Protein AF-A0A183F7K7-F1 (afdb_monomer_lite)

Structure (mmCIF, N/CA/C/O backbone):
data_AF-A0A183F7K7-F1
#
_entry.id   AF-A0A183F7K7-F1
#
loop_
_atom_site.group_PDB
_atom_site.id
_atom_site.type_symbol
_atom_site.label_atom_id
_atom_site.label_alt_id
_atom_site.label_comp_id
_atom_site.label_asym_id
_atom_site.label_entity_id
_atom_site.label_seq_id
_atom_site.pdbx_PDB_ins_code
_atom_site.Cartn_x
_atom_site.Cartn_y
_atom_site.Cartn_z
_atom_site.occupancy
_atom_site.B_iso_or_equiv
_atom_site.auth_seq_id
_atom_site.auth_comp_id
_atom_site.auth_asym_id
_atom_site.auth_atom_id
_atom_site.pdbx_PDB_model_num
ATOM 1 N N . MET A 1 1 ? 11.198 -1.917 -62.330 1.00 37.25 1 MET A N 1
ATOM 2 C CA . MET A 1 1 ? 11.977 -0.977 -61.496 1.00 37.25 1 MET A CA 1
ATOM 3 C C . MET A 1 1 ? 11.367 -0.990 -60.110 1.00 37.25 1 MET A C 1
ATOM 5 O O . MET A 1 1 ? 10.153 -0.909 -60.000 1.00 37.25 1 MET A O 1
ATOM 9 N N . SER A 1 2 ? 12.218 -1.260 -59.125 1.00 36.31 2 SER A N 1
ATOM 10 C CA . SER A 1 2 ? 11.909 -1.746 -57.778 1.00 36.31 2 SER A CA 1
ATOM 11 C C . SER A 1 2 ? 11.057 -0.781 -56.958 1.00 36.31 2 SER A C 1
ATOM 13 O O . SER A 1 2 ? 11.369 0.406 -56.891 1.00 36.31 2 SER A O 1
ATOM 15 N N . ALA A 1 3 ? 10.030 -1.316 -56.293 1.00 37.38 3 ALA A N 1
ATOM 16 C CA . ALA A 1 3 ? 9.443 -0.683 -55.122 1.00 37.38 3 ALA A CA 1
ATOM 17 C C . ALA A 1 3 ? 10.538 -0.588 -54.048 1.00 37.38 3 ALA A C 1
ATOM 19 O O . ALA A 1 3 ? 11.283 -1.545 -53.831 1.00 37.38 3 ALA A O 1
ATOM 20 N N . TYR A 1 4 ? 10.688 0.586 -53.447 1.00 35.38 4 TYR A N 1
ATOM 21 C CA . TYR A 1 4 ? 11.585 0.784 -52.319 1.00 35.38 4 TYR A CA 1
ATOM 22 C C . TYR A 1 4 ? 10.983 0.067 -51.105 1.00 35.38 4 TYR A C 1
ATOM 24 O O . TYR A 1 4 ? 9.990 0.531 -50.548 1.00 35.38 4 TYR A O 1
ATOM 32 N N . GLU A 1 5 ? 11.572 -1.059 -50.699 1.00 38.25 5 GLU A N 1
ATOM 33 C CA . GLU A 1 5 ? 11.405 -1.586 -49.344 1.00 38.25 5 GLU A CA 1
ATOM 34 C C . GLU A 1 5 ? 12.068 -0.599 -48.383 1.00 38.25 5 GLU A C 1
ATOM 36 O O . GLU A 1 5 ? 13.289 -0.558 -48.226 1.00 38.25 5 GLU A O 1
ATOM 41 N N . VAL A 1 6 ? 11.257 0.252 -47.760 1.00 40.00 6 VAL A N 1
ATOM 42 C CA . VAL A 1 6 ? 11.702 1.030 -46.607 1.00 40.00 6 VAL A CA 1
ATOM 43 C C . VAL A 1 6 ? 11.671 0.085 -45.410 1.00 40.00 6 VAL A C 1
ATOM 45 O O . VAL A 1 6 ? 10.679 0.013 -44.691 1.00 40.00 6 VAL A O 1
ATOM 48 N N . SER A 1 7 ? 12.756 -0.664 -45.208 1.00 40.72 7 SER A N 1
ATOM 49 C CA . SER A 1 7 ? 13.021 -1.294 -43.915 1.00 40.72 7 SER A CA 1
ATOM 50 C C . SER A 1 7 ? 13.345 -0.181 -42.919 1.00 40.72 7 SER A C 1
ATOM 52 O O . SER A 1 7 ? 14.454 0.357 -42.878 1.00 40.72 7 SER A O 1
ATOM 54 N N . SER A 1 8 ? 12.337 0.257 -42.166 1.00 50.28 8 SER A N 1
ATOM 55 C CA . SER A 1 8 ? 12.528 1.158 -41.033 1.00 50.28 8 SER A CA 1
ATOM 56 C C . SER A 1 8 ? 13.012 0.340 -39.839 1.00 50.28 8 SER A C 1
ATOM 58 O O . SER A 1 8 ? 12.224 -0.117 -39.014 1.00 50.28 8 SER A O 1
ATOM 60 N N . ASP A 1 9 ? 14.320 0.132 -39.787 1.00 46.88 9 ASP A N 1
ATOM 61 C CA . ASP A 1 9 ? 15.002 -0.636 -38.752 1.00 46.88 9 ASP A CA 1
ATOM 62 C C . ASP A 1 9 ? 15.164 0.218 -37.475 1.00 46.88 9 ASP A C 1
ATOM 64 O O . ASP A 1 9 ? 15.963 1.159 -37.432 1.00 46.88 9 ASP A O 1
ATOM 68 N N . VAL A 1 10 ? 14.393 -0.069 -36.417 1.00 53.16 10 VAL A N 1
ATOM 69 C CA . VAL A 1 10 ? 14.537 0.608 -35.112 1.00 53.16 10 VAL A CA 1
ATOM 70 C C . VAL A 1 10 ? 15.566 -0.146 -34.274 1.00 53.16 10 VAL A C 1
ATOM 72 O O . VAL A 1 10 ? 15.237 -1.024 -33.479 1.00 53.16 10 VAL A O 1
ATOM 75 N N . ARG A 1 11 ? 16.841 0.203 -34.451 1.00 47.59 11 ARG A N 1
ATOM 76 C CA . ARG A 1 11 ? 17.969 -0.406 -33.726 1.00 47.59 11 ARG A CA 1
ATOM 77 C C . ARG A 1 11 ? 18.440 0.482 -32.567 1.00 47.59 11 ARG A C 1
ATOM 79 O O . ARG A 1 11 ? 18.234 1.693 -32.580 1.00 47.59 11 ARG A O 1
ATOM 86 N N . ASN A 1 12 ? 19.111 -0.112 -31.575 1.00 48.03 12 ASN A N 1
ATOM 87 C CA . ASN A 1 12 ? 19.765 0.598 -30.460 1.00 48.03 12 ASN A CA 1
ATOM 88 C C . ASN A 1 12 ? 18.836 1.404 -29.527 1.00 48.03 12 ASN A C 1
ATOM 90 O O . ASN A 1 12 ? 19.231 2.424 -28.962 1.00 48.03 12 ASN A O 1
ATOM 94 N N . ASN A 1 13 ? 17.609 0.932 -29.303 1.00 57.00 13 ASN A N 1
ATOM 95 C CA . ASN A 1 13 ? 16.729 1.514 -28.289 1.00 57.00 13 ASN A CA 1
ATOM 96 C C . ASN A 1 13 ? 16.694 0.627 -27.041 1.00 57.00 13 ASN A C 1
ATOM 98 O O . ASN A 1 13 ? 15.828 -0.232 -26.929 1.00 57.00 13 ASN A O 1
ATOM 102 N N . SER A 1 14 ? 17.607 0.860 -26.095 1.00 52.12 14 SER A N 1
ATOM 103 C CA . SER A 1 14 ? 17.744 0.097 -24.838 1.00 52.12 14 SER A CA 1
ATOM 104 C C . SER A 1 14 ? 16.520 0.143 -23.908 1.00 52.12 14 SER A C 1
ATOM 106 O O . SER A 1 14 ? 16.504 -0.525 -22.876 1.00 52.12 14 SER A O 1
ATOM 108 N N . GLN A 1 15 ? 15.492 0.924 -24.254 1.00 53.47 15 GLN A N 1
ATOM 109 C CA . GLN A 1 15 ? 14.227 1.018 -23.523 1.00 53.47 15 GLN A CA 1
ATOM 110 C C . GLN A 1 15 ? 13.042 0.408 -24.282 1.00 53.47 15 GLN A C 1
ATOM 112 O O . GLN A 1 15 ? 11.916 0.450 -23.788 1.00 53.47 15 GLN A O 1
ATOM 117 N N . LEU A 1 16 ? 13.265 -0.138 -25.481 1.00 60.91 16 LEU A N 1
ATOM 118 C CA . LEU A 1 16 ? 12.200 -0.707 -26.293 1.00 60.91 16 LEU A CA 1
ATOM 119 C C . LEU A 1 16 ? 11.758 -2.059 -25.715 1.00 60.91 16 LEU A C 1
ATOM 121 O O . LEU A 1 16 ? 12.481 -3.048 -25.830 1.00 60.91 16 LEU A O 1
ATOM 125 N N . CYS A 1 17 ? 10.568 -2.061 -25.109 1.00 63.03 17 CYS A N 1
ATOM 126 C CA . CYS A 1 17 ? 9.742 -3.245 -24.878 1.00 63.03 17 CYS A CA 1
ATOM 127 C C . CYS A 1 17 ? 8.426 -3.059 -25.630 1.00 63.03 17 CYS A C 1
ATOM 129 O O . CYS A 1 17 ? 7.641 -2.160 -25.310 1.00 63.03 17 CYS A O 1
ATOM 131 N N . VAL A 1 18 ? 8.179 -3.891 -26.635 1.00 63.28 18 VAL A N 1
ATOM 132 C CA . VAL A 1 18 ? 7.014 -3.746 -27.506 1.00 63.28 18 VAL A CA 1
ATOM 133 C C . VAL A 1 18 ? 5.856 -4.610 -27.021 1.00 63.28 18 VAL A C 1
ATOM 135 O O . VAL A 1 18 ? 5.835 -5.826 -27.196 1.00 63.28 18 VAL A O 1
ATOM 138 N N . LYS A 1 19 ? 4.847 -3.960 -26.433 1.00 55.19 19 LYS A N 1
ATOM 139 C CA . LYS A 1 19 ? 3.581 -4.607 -26.062 1.00 55.19 19 LYS A CA 1
ATOM 140 C C . LYS A 1 19 ? 2.709 -4.844 -27.294 1.00 55.19 19 LYS A C 1
ATOM 142 O O . LYS A 1 19 ? 2.741 -4.064 -28.241 1.00 55.19 19 LYS A O 1
ATOM 147 N N . HIS A 1 20 ? 1.916 -5.917 -27.263 1.00 60.81 20 HIS A N 1
ATOM 148 C CA . HIS A 1 20 ? 0.972 -6.286 -28.329 1.00 60.81 20 HIS A CA 1
ATOM 149 C C . HIS A 1 20 ? 1.605 -6.337 -29.728 1.00 60.81 20 HIS A C 1
ATOM 151 O O . HIS A 1 20 ? 1.060 -5.809 -30.696 1.00 60.81 20 HIS A O 1
ATOM 157 N N . ARG A 1 21 ? 2.753 -7.018 -29.840 1.00 60.41 21 ARG A N 1
ATOM 158 C CA . ARG A 1 21 ? 3.538 -7.149 -31.079 1.00 60.41 21 ARG A CA 1
ATOM 159 C C . ARG A 1 21 ? 2.697 -7.565 -32.303 1.00 60.41 21 ARG A C 1
ATOM 161 O O . ARG A 1 21 ? 2.947 -7.097 -33.407 1.00 60.41 21 ARG A O 1
ATOM 168 N N . HIS A 1 22 ? 1.650 -8.364 -32.089 1.00 57.75 22 HIS A N 1
ATOM 169 C CA . HIS A 1 22 ? 0.700 -8.780 -33.127 1.00 57.75 22 HIS A CA 1
ATOM 170 C C . HIS A 1 22 ? -0.037 -7.608 -33.802 1.00 57.75 22 HIS A C 1
ATOM 172 O O . HIS A 1 22 ? -0.144 -7.601 -35.023 1.00 57.75 22 HIS A O 1
ATOM 178 N N . LEU A 1 23 ? -0.466 -6.586 -33.049 1.00 65.06 23 LEU A N 1
ATOM 179 C CA . LEU A 1 23 ? -1.159 -5.413 -33.606 1.00 65.06 23 LEU A CA 1
ATOM 180 C C . LEU A 1 23 ? -0.230 -4.562 -34.473 1.00 65.06 23 LEU A C 1
ATOM 182 O O . LEU A 1 23 ? -0.662 -3.918 -35.428 1.00 65.06 23 LEU A O 1
ATOM 186 N N . LEU A 1 24 ? 1.060 -4.540 -34.134 1.00 65.56 24 LEU A N 1
ATOM 187 C CA . LEU A 1 24 ? 2.060 -3.805 -34.900 1.00 65.56 24 LEU A CA 1
ATOM 188 C C . LEU A 1 24 ? 2.411 -4.526 -36.198 1.00 65.56 24 LEU A C 1
ATOM 190 O O . LEU A 1 24 ? 2.527 -3.859 -37.219 1.00 65.56 24 LEU A O 1
ATOM 194 N N . TYR A 1 25 ? 2.499 -5.857 -36.191 1.00 64.94 25 TYR A N 1
ATOM 195 C CA . TYR A 1 25 ? 2.684 -6.629 -37.423 1.00 64.94 25 TYR A CA 1
ATOM 196 C C . TYR A 1 25 ? 1.470 -6.565 -38.353 1.00 64.94 25 TYR A C 1
ATOM 198 O O . TYR A 1 25 ? 1.640 -6.519 -39.568 1.00 64.94 25 TYR A O 1
ATOM 206 N N . GLU A 1 26 ? 0.258 -6.515 -37.798 1.00 68.44 26 GLU A N 1
ATOM 207 C CA . GLU A 1 26 ? -0.969 -6.341 -38.580 1.00 68.44 26 GLU A CA 1
ATOM 208 C C . GLU A 1 26 ? -1.032 -4.953 -39.235 1.00 68.44 26 GLU A C 1
ATOM 210 O O . GLU A 1 26 ? -1.378 -4.821 -40.408 1.00 68.44 26 GLU A O 1
ATOM 215 N N . LYS A 1 27 ? -0.655 -3.908 -38.489 1.00 71.94 27 LYS A N 1
ATOM 216 C CA . LYS A 1 27 ? -0.704 -2.519 -38.962 1.00 71.94 27 LYS A CA 1
ATOM 217 C C . LYS A 1 27 ? 0.481 -2.129 -39.854 1.00 71.94 27 LYS A C 1
ATOM 219 O O . LYS A 1 27 ? 0.337 -1.232 -40.684 1.00 71.94 27 LYS A O 1
ATOM 224 N N . PHE A 1 28 ? 1.633 -2.778 -39.685 1.00 73.62 28 PHE A N 1
ATOM 225 C CA . PHE A 1 28 ? 2.880 -2.493 -40.399 1.00 73.62 28 PHE A CA 1
ATOM 226 C C . PHE A 1 28 ? 3.542 -3.796 -40.882 1.00 73.62 28 PHE A C 1
ATOM 228 O O . PHE A 1 28 ? 4.530 -4.251 -40.299 1.00 73.62 28 PHE A O 1
ATOM 235 N N . PRO A 1 29 ? 3.014 -4.424 -41.947 1.00 61.47 29 PRO A N 1
ATOM 236 C CA . PRO A 1 29 ? 3.612 -5.631 -42.504 1.00 61.47 29 PRO A CA 1
ATOM 237 C C . PRO A 1 29 ? 5.022 -5.332 -43.039 1.00 61.47 29 PRO A C 1
ATOM 239 O O . PRO A 1 29 ? 5.204 -4.419 -43.842 1.00 61.47 29 PRO A O 1
ATOM 242 N N . GLY A 1 30 ? 6.018 -6.099 -42.583 1.00 61.72 30 GLY A N 1
ATOM 243 C CA . GLY A 1 30 ? 7.424 -5.965 -42.993 1.00 61.72 30 GLY A CA 1
ATOM 244 C C . GLY A 1 30 ? 8.336 -5.200 -42.024 1.00 61.72 30 GLY A C 1
ATOM 245 O O . GLY A 1 30 ? 9.518 -5.054 -42.315 1.00 61.72 30 GLY A O 1
ATOM 246 N N . ILE A 1 31 ? 7.833 -4.728 -40.875 1.00 57.81 31 ILE A N 1
ATOM 247 C CA . ILE A 1 31 ? 8.692 -4.143 -39.834 1.00 57.81 31 ILE A CA 1
ATOM 248 C C . ILE A 1 31 ? 9.362 -5.242 -38.995 1.00 57.81 31 ILE A C 1
ATOM 250 O O . ILE A 1 31 ? 8.685 -6.125 -38.472 1.00 57.81 31 ILE A O 1
ATOM 254 N N . GLU A 1 32 ? 10.681 -5.180 -38.816 1.00 51.34 32 GLU A N 1
ATOM 255 C CA . GLU A 1 32 ? 11.400 -6.014 -37.847 1.00 51.34 32 GLU A CA 1
ATOM 256 C C . GLU A 1 32 ? 11.622 -5.217 -36.556 1.00 51.34 32 GLU A C 1
ATOM 258 O O . GLU A 1 32 ? 12.264 -4.167 -36.549 1.00 51.34 32 GLU A O 1
ATOM 263 N N . ILE A 1 33 ? 11.043 -5.693 -35.451 1.00 57.09 33 ILE A N 1
ATOM 264 C CA . ILE A 1 33 ? 11.124 -5.043 -34.141 1.00 57.09 33 ILE A CA 1
ATOM 265 C C . ILE A 1 33 ? 11.846 -5.986 -33.182 1.00 57.09 33 ILE A C 1
ATOM 267 O O . ILE A 1 33 ? 11.350 -7.072 -32.878 1.00 57.09 33 ILE A O 1
ATOM 271 N N . TYR A 1 34 ? 12.992 -5.538 -32.679 1.00 49.06 34 TYR A N 1
ATOM 272 C CA . TYR A 1 34 ? 13.813 -6.270 -31.722 1.00 49.06 34 TYR A CA 1
ATOM 273 C C . TYR A 1 34 ? 13.689 -5.620 -30.337 1.00 49.06 34 TYR A C 1
ATOM 275 O O . TYR A 1 34 ? 14.006 -4.439 -30.173 1.00 49.06 34 TYR A O 1
ATOM 283 N N . ASP A 1 35 ? 13.217 -6.379 -29.343 1.00 52.16 35 ASP A N 1
ATOM 284 C CA . ASP A 1 35 ? 13.235 -5.937 -27.945 1.00 52.16 35 ASP A CA 1
ATOM 285 C C . ASP A 1 35 ? 14.694 -5.881 -27.477 1.00 52.16 35 ASP A C 1
ATOM 287 O O . ASP A 1 35 ? 15.415 -6.874 -27.530 1.00 52.16 35 ASP A O 1
ATOM 291 N N . ASN A 1 36 ? 15.146 -4.707 -27.038 1.00 51.78 36 ASN A N 1
ATOM 292 C CA . ASN A 1 36 ? 16.541 -4.491 -26.631 1.00 51.78 36 ASN A CA 1
ATOM 293 C C . ASN A 1 36 ? 16.700 -4.431 -25.100 1.00 51.78 36 ASN A C 1
ATOM 295 O O . ASN A 1 36 ? 17.773 -4.081 -24.605 1.00 51.78 36 ASN A O 1
ATOM 299 N N . LYS A 1 37 ? 15.641 -4.746 -24.340 1.00 55.94 37 LYS A N 1
ATOM 300 C CA . LYS A 1 37 ? 15.669 -4.884 -22.877 1.00 55.94 37 LYS A CA 1
ATOM 301 C C . LYS A 1 37 ? 15.538 -6.371 -22.531 1.00 55.94 37 LYS A C 1
ATOM 303 O O . LYS A 1 37 ? 14.577 -7.005 -22.947 1.00 55.94 37 LYS A O 1
ATOM 308 N N . LEU A 1 38 ? 16.506 -6.906 -21.780 1.00 48.12 38 LEU A N 1
ATOM 309 C CA . LEU A 1 38 ? 16.669 -8.349 -21.533 1.00 48.12 38 LEU A CA 1
ATOM 310 C C . LEU A 1 38 ? 15.449 -9.053 -20.893 1.00 48.12 38 LEU A C 1
ATOM 312 O O . LEU A 1 38 ? 15.292 -10.242 -21.122 1.00 48.12 38 LEU A O 1
ATOM 316 N N . ASP A 1 39 ? 14.564 -8.336 -20.181 1.00 56.06 39 ASP A N 1
ATOM 317 C CA . ASP A 1 39 ? 13.438 -8.922 -19.423 1.00 56.06 39 ASP A CA 1
ATOM 318 C C . ASP A 1 39 ? 12.085 -8.232 -19.717 1.00 56.06 39 ASP A C 1
ATOM 320 O O . ASP A 1 39 ? 11.408 -7.708 -18.822 1.00 56.06 39 ASP A O 1
ATOM 324 N N . CYS A 1 40 ? 11.672 -8.152 -20.984 1.00 60.16 40 CYS A N 1
ATOM 325 C CA . CYS A 1 40 ? 10.319 -7.674 -21.318 1.00 60.16 40 CYS A CA 1
ATOM 326 C C . CYS A 1 40 ? 9.217 -8.690 -20.940 1.00 60.16 40 CYS A C 1
ATOM 328 O O . CYS A 1 40 ? 8.075 -8.285 -20.743 1.00 60.16 40 CYS A O 1
ATOM 330 N N . GLU A 1 41 ? 9.546 -9.977 -20.778 1.00 58.09 41 GLU A N 1
ATOM 331 C CA . GLU A 1 41 ? 8.581 -11.058 -20.494 1.00 58.09 41 GLU A CA 1
ATOM 332 C C . GLU A 1 41 ? 7.925 -10.959 -19.103 1.00 58.09 41 GLU A C 1
ATOM 334 O O . GLU A 1 41 ? 6.827 -11.467 -18.900 1.00 58.09 41 GLU A O 1
ATOM 339 N N . LEU A 1 42 ? 8.551 -10.243 -18.160 1.00 73.69 42 LEU A N 1
ATOM 340 C CA . LEU A 1 42 ? 8.055 -10.061 -16.787 1.00 73.69 42 LEU A CA 1
ATOM 341 C C . LEU A 1 42 ? 7.398 -8.682 -16.567 1.00 73.69 42 LEU A C 1
ATOM 343 O O . LEU A 1 42 ? 7.140 -8.283 -15.426 1.00 73.69 42 LEU A O 1
ATOM 347 N N . GLN A 1 43 ? 7.149 -7.928 -17.645 1.00 78.50 43 GLN A N 1
ATOM 348 C CA . GLN A 1 43 ? 6.538 -6.596 -17.615 1.00 78.50 43 GLN A CA 1
ATOM 349 C C . GLN A 1 43 ? 5.089 -6.632 -18.092 1.00 78.50 43 GLN A C 1
ATOM 351 O O . GLN A 1 43 ? 4.793 -7.047 -19.209 1.00 78.50 43 GLN A O 1
ATOM 356 N N . CYS A 1 44 ? 4.186 -6.084 -17.286 1.00 84.25 44 CYS A N 1
ATOM 357 C CA . CYS A 1 44 ? 2.759 -6.050 -17.596 1.00 84.25 44 CYS A CA 1
ATOM 358 C C . CYS A 1 44 ? 2.197 -4.643 -17.461 1.00 84.25 44 CYS A C 1
ATOM 360 O O . CYS A 1 44 ? 2.819 -3.758 -16.873 1.00 84.25 44 CYS A O 1
ATOM 362 N N . GLU A 1 45 ? 1.041 -4.390 -18.064 1.00 84.00 45 GLU A N 1
ATOM 363 C CA . GLU A 1 45 ? 0.310 -3.150 -17.804 1.00 84.00 45 GLU A CA 1
ATOM 364 C C . GLU A 1 45 ? -0.222 -3.141 -16.372 1.00 84.00 45 GLU A C 1
ATOM 366 O O . GLU A 1 45 ? -0.588 -4.181 -15.823 1.00 84.00 45 GLU A O 1
ATOM 371 N N . GLY A 1 46 ? -0.210 -1.959 -15.760 1.00 87.06 46 GLY A N 1
ATOM 372 C CA . GLY A 1 46 ? -1.001 -1.678 -14.574 1.00 87.06 46 GLY A CA 1
ATOM 373 C C . GLY A 1 46 ? -2.494 -1.729 -14.901 1.00 87.06 46 GLY A C 1
ATOM 374 O O . GLY A 1 46 ? -2.907 -1.779 -16.058 1.00 87.06 46 GLY A O 1
ATOM 375 N N . GLY A 1 47 ? -3.322 -1.723 -13.870 1.00 89.31 47 GLY A N 1
ATOM 376 C CA . GLY A 1 47 ? -4.763 -1.757 -14.030 1.00 89.31 47 GLY A CA 1
ATOM 377 C C . GLY A 1 47 ? -5.481 -2.005 -12.719 1.00 89.31 47 GLY A C 1
ATOM 378 O O . GLY A 1 47 ? -4.879 -2.081 -11.643 1.00 89.31 47 GLY A O 1
ATOM 379 N N . SER A 1 48 ? -6.798 -2.129 -12.823 1.00 96.38 48 SER A N 1
ATOM 380 C CA . SER A 1 48 ? -7.642 -2.516 -11.701 1.00 96.38 48 SER A CA 1
ATOM 381 C C . SER A 1 48 ? -7.509 -4.006 -11.431 1.00 96.38 48 SER A C 1
ATOM 383 O O . SER A 1 48 ? -7.707 -4.832 -12.321 1.00 96.38 48 SER A O 1
ATOM 385 N N . ILE A 1 49 ? -7.204 -4.352 -10.185 1.00 95.19 49 ILE A N 1
ATOM 386 C CA . ILE A 1 49 ? -7.099 -5.733 -9.744 1.00 95.19 49 ILE A CA 1
ATOM 387 C C . ILE A 1 49 ? -8.480 -6.388 -9.802 1.00 95.19 49 ILE A C 1
ATOM 389 O O . ILE A 1 49 ? -9.381 -6.077 -9.024 1.00 95.19 49 ILE A O 1
ATOM 393 N N . SER A 1 50 ? -8.612 -7.332 -10.725 1.00 92.69 50 SER A N 1
ATOM 394 C CA . SER A 1 50 ? -9.734 -8.250 -10.880 1.00 92.69 50 SER A CA 1
ATOM 395 C C . SER A 1 50 ? -9.199 -9.680 -10.990 1.00 92.69 50 SER A C 1
ATOM 397 O O . SER A 1 50 ? -7.995 -9.894 -11.148 1.00 92.69 50 SER A O 1
ATOM 399 N N . TRP A 1 51 ? -10.085 -10.674 -10.927 1.00 9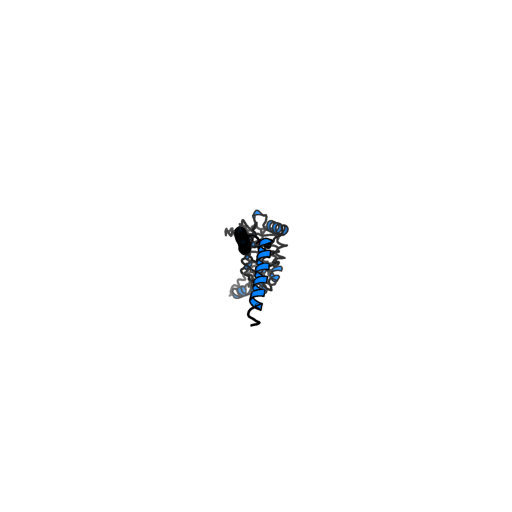0.88 51 TRP A N 1
ATOM 400 C CA . TRP A 1 51 ? -9.687 -12.071 -11.124 1.00 90.88 51 TRP A CA 1
ATOM 401 C C . TRP A 1 51 ? -9.020 -12.296 -12.492 1.00 90.88 51 TRP A C 1
ATOM 403 O O . TRP A 1 51 ? -7.989 -12.964 -12.568 1.00 90.88 51 TRP A O 1
ATOM 413 N N . GLU A 1 52 ? -9.568 -11.686 -13.547 1.00 90.38 52 GLU A N 1
ATOM 414 C CA . GLU A 1 52 ? -9.048 -11.761 -14.917 1.00 90.38 52 GLU A CA 1
ATOM 415 C C . GLU A 1 52 ? -7.666 -11.110 -15.034 1.00 90.38 52 GLU A C 1
ATOM 417 O O . GLU A 1 52 ? -6.727 -11.741 -15.517 1.00 90.38 52 GLU A O 1
ATOM 422 N N . TYR A 1 53 ? -7.503 -9.900 -14.486 1.00 92.56 53 TYR A N 1
ATOM 423 C CA . TYR A 1 53 ? -6.214 -9.208 -14.476 1.00 92.56 53 TYR A CA 1
ATOM 424 C C . TYR A 1 53 ? -5.131 -10.030 -13.766 1.00 92.56 53 TYR A C 1
ATOM 426 O O . TYR A 1 53 ? -4.007 -10.141 -14.253 1.00 92.56 53 TYR A O 1
ATOM 434 N N . LEU A 1 54 ? -5.454 -10.630 -12.618 1.00 94.06 54 LEU A N 1
ATOM 435 C CA . LEU A 1 54 ? -4.503 -11.437 -11.852 1.00 94.06 54 LEU A CA 1
ATOM 436 C C . LEU A 1 54 ? -4.085 -12.714 -12.596 1.00 94.06 54 LEU A C 1
ATOM 438 O O . LEU A 1 54 ? -2.928 -13.111 -12.493 1.00 94.06 54 LEU A O 1
ATOM 442 N N . ASN A 1 55 ? -4.979 -13.324 -13.378 1.00 90.50 55 ASN A N 1
ATOM 443 C CA . ASN A 1 55 ? -4.635 -14.488 -14.200 1.00 90.50 55 ASN A CA 1
ATOM 444 C C . ASN A 1 55 ? -3.771 -14.123 -15.404 1.00 90.50 55 ASN A C 1
ATOM 446 O O . ASN A 1 55 ? -2.829 -14.840 -15.715 1.00 90.50 55 ASN A O 1
ATOM 450 N N . MET A 1 56 ? -4.065 -13.004 -16.066 1.00 86.19 56 MET A N 1
ATOM 451 C CA . MET A 1 56 ? -3.278 -12.542 -17.212 1.00 86.19 56 MET A CA 1
ATOM 452 C C . MET A 1 56 ? -1.898 -12.015 -16.812 1.00 86.19 56 MET A C 1
ATOM 454 O O . MET A 1 56 ? -1.018 -11.896 -17.658 1.00 86.19 56 MET A O 1
ATOM 458 N N . THR A 1 57 ? -1.713 -11.667 -15.536 1.00 88.12 57 THR A N 1
ATOM 459 C CA . THR A 1 57 ? -0.495 -11.023 -15.039 1.00 88.12 57 THR A CA 1
ATOM 460 C C . THR A 1 57 ? 0.219 -11.833 -13.950 1.00 88.12 57 THR A C 1
ATOM 462 O O . THR A 1 57 ? 0.859 -11.261 -13.060 1.00 88.12 57 THR A O 1
ATOM 465 N N . SER A 1 58 ? 0.104 -13.166 -14.027 1.00 88.50 58 SER A N 1
ATOM 466 C CA . SER A 1 58 ? 0.626 -14.152 -13.065 1.00 88.50 58 SER A CA 1
ATOM 467 C C . SER A 1 58 ? 2.137 -14.121 -12.863 1.00 88.50 58 SER A C 1
ATOM 469 O O . SER A 1 58 ? 2.621 -14.486 -11.788 1.00 88.50 58 SER A O 1
ATOM 471 N N . ASP A 1 59 ? 2.878 -13.707 -13.888 1.00 87.00 59 ASP A N 1
ATOM 472 C CA . ASP A 1 59 ? 4.341 -13.791 -13.940 1.00 87.00 59 ASP A CA 1
ATOM 473 C C . ASP A 1 59 ? 5.016 -12.419 -13.941 1.00 87.00 59 ASP A C 1
ATOM 475 O O . ASP A 1 59 ? 6.227 -12.308 -14.077 1.00 87.00 59 ASP A O 1
ATOM 479 N N . CYS A 1 60 ? 4.242 -11.356 -13.723 1.00 86.62 60 CYS A N 1
ATOM 480 C CA . CYS A 1 60 ? 4.754 -10.000 -13.824 1.00 86.62 60 CYS A CA 1
ATOM 481 C C . CYS A 1 60 ? 5.496 -9.581 -12.556 1.00 86.62 60 CYS A C 1
ATOM 483 O O . CYS A 1 60 ? 4.912 -9.468 -11.470 1.00 86.62 60 CYS A O 1
ATOM 485 N N . GLU A 1 61 ? 6.767 -9.243 -12.730 1.00 90.44 61 GLU A N 1
ATOM 486 C CA . GLU A 1 61 ? 7.580 -8.597 -11.707 1.00 90.44 61 GLU A CA 1
ATOM 487 C C . GLU A 1 61 ? 7.481 -7.071 -11.775 1.00 90.44 61 GLU A C 1
ATOM 489 O O . GLU A 1 61 ? 7.630 -6.388 -10.762 1.00 90.44 61 GLU A O 1
ATOM 494 N N . VAL A 1 62 ? 7.192 -6.520 -12.955 1.00 86.38 62 VAL A N 1
ATOM 495 C CA . VAL A 1 62 ? 7.117 -5.075 -13.182 1.00 86.38 62 VAL A CA 1
ATOM 496 C C . VAL A 1 62 ? 5.761 -4.708 -13.767 1.00 86.38 62 VAL A C 1
ATOM 498 O O . VAL A 1 62 ? 5.296 -5.312 -14.735 1.00 86.38 62 VAL A O 1
ATOM 501 N N . ARG A 1 63 ? 5.122 -3.685 -13.198 1.00 88.38 63 ARG A N 1
ATOM 502 C CA . ARG A 1 63 ? 3.834 -3.160 -13.662 1.00 88.38 63 ARG A CA 1
ATOM 503 C C . ARG A 1 63 ? 3.999 -1.733 -14.160 1.00 88.38 63 ARG A C 1
ATOM 505 O O . ARG A 1 63 ? 4.361 -0.836 -13.405 1.00 88.38 63 ARG A O 1
ATOM 512 N N . ILE A 1 64 ? 3.739 -1.537 -15.445 1.00 82.75 64 ILE A N 1
ATOM 513 C CA . ILE A 1 64 ? 3.865 -0.258 -16.144 1.00 82.75 64 ILE A CA 1
ATOM 514 C C . ILE A 1 64 ? 2.520 0.460 -16.074 1.00 82.75 64 ILE A C 1
ATOM 516 O O . ILE A 1 64 ? 1.550 0.015 -16.687 1.00 82.75 64 ILE A O 1
ATOM 520 N N . GLY A 1 65 ? 2.477 1.578 -15.353 1.00 81.62 65 GLY A N 1
ATOM 521 C CA . GLY A 1 65 ? 1.254 2.332 -15.079 1.00 81.62 65 GLY A CA 1
ATOM 522 C C . GLY A 1 65 ? 0.740 2.131 -13.655 1.00 81.62 65 GLY A C 1
ATOM 523 O O . GLY A 1 65 ? 1.436 1.589 -12.795 1.00 81.62 65 GLY A O 1
ATOM 524 N N . ASP A 1 66 ? -0.469 2.624 -13.402 1.00 89.69 66 ASP A N 1
ATOM 525 C CA . ASP A 1 66 ? -1.090 2.603 -12.079 1.00 89.69 66 ASP A CA 1
ATOM 526 C C . ASP A 1 66 ? -1.712 1.231 -11.778 1.00 89.69 66 ASP A C 1
ATOM 528 O O . ASP A 1 66 ? -2.301 0.597 -12.649 1.00 89.69 66 ASP A O 1
ATOM 532 N N . VAL A 1 67 ? -1.624 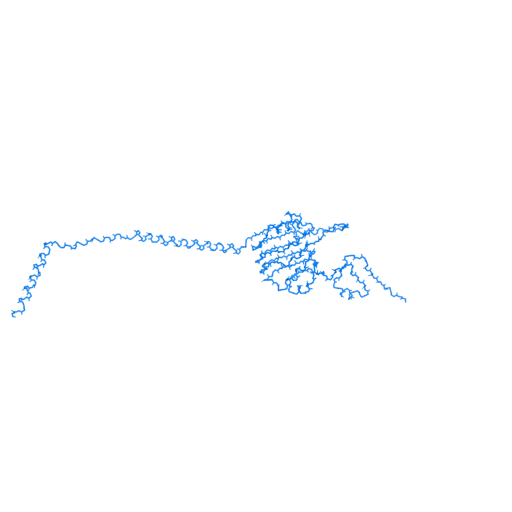0.787 -10.529 1.00 95.88 67 VAL A N 1
ATOM 533 C CA . VAL A 1 67 ? -2.278 -0.417 -10.011 1.00 95.88 67 VAL A CA 1
ATOM 534 C C . VAL A 1 67 ? -3.356 -0.000 -9.018 1.00 95.88 67 VAL A C 1
ATOM 536 O O . VAL A 1 67 ? -3.070 0.667 -8.021 1.00 95.88 67 VAL A O 1
ATOM 539 N N . PHE A 1 68 ? -4.595 -0.419 -9.276 1.00 97.38 68 PHE A N 1
ATOM 540 C CA . PHE A 1 68 ? -5.761 -0.053 -8.476 1.00 97.38 68 PHE A CA 1
ATOM 541 C C . PHE A 1 68 ? -6.366 -1.279 -7.790 1.00 97.38 68 PHE A C 1
ATOM 543 O O . PHE A 1 68 ? -6.838 -2.205 -8.440 1.00 97.38 68 PHE A O 1
ATOM 550 N N . ILE A 1 69 ? -6.416 -1.267 -6.464 1.00 97.75 69 ILE A N 1
ATOM 551 C CA . ILE A 1 69 ? -7.159 -2.218 -5.637 1.00 97.75 69 ILE A CA 1
ATOM 552 C C . ILE A 1 69 ? -8.321 -1.434 -5.050 1.00 97.75 69 ILE A C 1
ATOM 554 O O . ILE A 1 69 ? -8.144 -0.719 -4.066 1.00 97.75 69 ILE A O 1
ATOM 558 N N . LYS A 1 70 ? -9.482 -1.475 -5.705 1.00 97.25 70 LYS A N 1
ATOM 559 C CA . LYS A 1 70 ? -10.617 -0.628 -5.331 1.00 97.25 70 LYS A CA 1
ATOM 560 C C . LYS A 1 70 ? -11.917 -1.396 -5.228 1.00 97.25 70 LYS A C 1
ATOM 562 O O . LYS A 1 70 ? -12.203 -2.229 -6.084 1.00 97.25 70 LYS A O 1
ATOM 567 N N . ASN A 1 71 ? -12.740 -1.019 -4.251 1.00 96.69 71 ASN A N 1
ATOM 568 C CA . ASN A 1 71 ? -14.121 -1.489 -4.106 1.00 96.69 71 ASN A CA 1
ATOM 569 C C . ASN A 1 71 ? -14.264 -3.021 -4.025 1.00 96.69 71 ASN A C 1
ATOM 571 O O . ASN A 1 71 ? -15.302 -3.575 -4.399 1.00 96.69 71 ASN A O 1
ATOM 575 N N . LEU A 1 72 ? -13.230 -3.724 -3.557 1.00 95.50 72 LEU A N 1
ATOM 576 C CA . LEU A 1 72 ? -13.296 -5.165 -3.350 1.00 95.50 72 LEU A CA 1
ATOM 577 C C . LEU A 1 72 ? -14.125 -5.474 -2.103 1.00 95.50 72 LEU A C 1
ATOM 579 O O . LEU A 1 72 ? -13.996 -4.804 -1.084 1.00 95.50 72 LEU A O 1
ATOM 583 N N . LYS A 1 73 ? -14.951 -6.521 -2.171 1.00 93.88 73 LYS A N 1
ATOM 584 C CA . LYS A 1 73 ? -15.743 -7.033 -1.033 1.00 93.88 73 LYS A CA 1
ATOM 585 C C . LYS A 1 73 ? -15.064 -8.195 -0.299 1.00 93.88 73 LYS A C 1
ATOM 587 O O . LYS A 1 73 ? -15.700 -8.920 0.459 1.00 93.88 73 LYS A O 1
ATOM 592 N N . GLY A 1 74 ? -13.796 -8.420 -0.604 1.00 91.56 74 GLY A N 1
ATOM 593 C CA . GLY A 1 74 ? -12.984 -9.499 -0.075 1.00 91.56 74 GLY A CA 1
ATOM 594 C C . GLY A 1 74 ? -11.748 -9.709 -0.937 1.00 91.56 74 GLY A C 1
ATOM 595 O O . GLY A 1 74 ? -11.663 -9.236 -2.075 1.00 91.56 74 GLY A O 1
ATOM 596 N N . LYS A 1 75 ? -10.779 -10.436 -0.390 1.00 90.31 75 LYS A N 1
ATOM 597 C CA . LYS A 1 75 ? -9.535 -10.777 -1.076 1.00 90.31 75 LYS A CA 1
ATOM 598 C C . LYS A 1 75 ? -9.800 -11.721 -2.272 1.00 90.31 75 LYS A C 1
ATOM 600 O O . LYS A 1 75 ? -10.345 -12.805 -2.061 1.00 90.31 75 LYS A O 1
ATOM 605 N N . PRO A 1 76 ? -9.395 -11.371 -3.511 1.00 91.62 76 PRO A N 1
ATOM 606 C CA . PRO A 1 76 ? -9.457 -12.295 -4.642 1.00 91.62 76 PRO A CA 1
ATOM 607 C C . PRO A 1 76 ? -8.642 -13.560 -4.353 1.00 91.62 76 PRO A C 1
ATOM 609 O O . PRO A 1 76 ? -7.551 -13.481 -3.784 1.00 91.62 76 PRO A O 1
ATOM 612 N N . SER A 1 77 ? -9.139 -14.726 -4.765 1.00 91.06 77 SER A N 1
ATOM 613 C CA . SER A 1 77 ? -8.509 -16.021 -4.458 1.00 91.06 77 SER A CA 1
ATOM 614 C C . SER A 1 77 ? -7.075 -16.145 -4.989 1.00 91.06 77 SER A C 1
ATOM 616 O O . SER A 1 77 ? -6.235 -16.779 -4.357 1.00 91.06 77 SER A O 1
ATOM 618 N N . ASN A 1 78 ? -6.770 -15.492 -6.110 1.00 92.62 78 ASN A N 1
A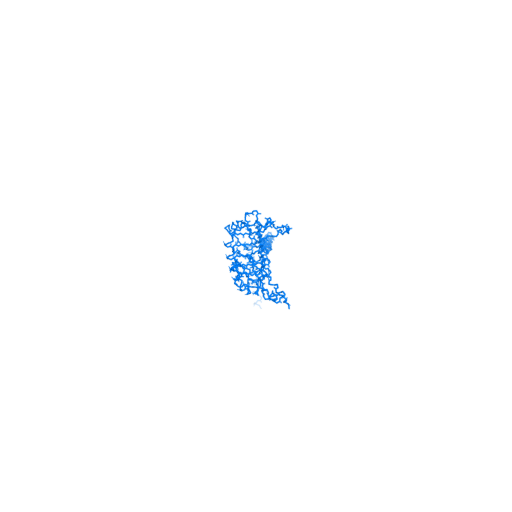TOM 619 C CA . ASN A 1 78 ? -5.465 -15.483 -6.774 1.00 92.62 78 ASN A CA 1
ATOM 620 C C . ASN A 1 78 ? -4.627 -14.220 -6.492 1.00 92.62 78 ASN A C 1
ATOM 622 O O . ASN A 1 78 ? -3.623 -13.990 -7.163 1.00 92.62 78 ASN A O 1
ATOM 626 N N . ILE A 1 79 ? -4.972 -13.411 -5.482 1.00 94.69 79 ILE A N 1
ATOM 627 C CA . ILE A 1 79 ? -4.236 -12.171 -5.156 1.00 94.69 79 ILE A CA 1
ATOM 628 C C . ILE A 1 79 ? -2.742 -12.401 -4.869 1.00 94.69 79 ILE A C 1
ATOM 630 O O . ILE A 1 79 ? -1.935 -11.485 -5.003 1.00 94.69 79 ILE A O 1
ATOM 634 N N . GLY A 1 80 ? -2.372 -13.626 -4.469 1.00 94.38 80 GLY A N 1
ATOM 635 C CA . GLY A 1 80 ? -0.994 -14.013 -4.167 1.00 94.38 80 GLY A CA 1
ATOM 636 C C . GLY A 1 80 ? -0.038 -13.842 -5.349 1.00 94.38 80 GLY A C 1
ATOM 637 O O . GLY A 1 80 ? 1.157 -13.684 -5.128 1.00 94.38 80 GLY A O 1
ATOM 638 N N . VAL A 1 81 ? -0.558 -13.783 -6.580 1.00 93.94 81 VAL A N 1
ATOM 639 C CA . VAL A 1 81 ? 0.201 -13.430 -7.790 1.00 93.94 81 VAL A CA 1
ATOM 640 C C . VAL A 1 81 ? 0.964 -12.112 -7.633 1.00 93.94 81 VAL A C 1
ATOM 642 O O . VAL A 1 81 ? 2.102 -11.999 -8.087 1.00 93.94 81 VAL A O 1
ATOM 645 N N . LEU A 1 82 ? 0.374 -11.122 -6.956 1.00 96.00 82 LEU A N 1
ATOM 646 C CA . LEU A 1 82 ? 1.002 -9.812 -6.778 1.00 96.00 82 LEU A CA 1
ATOM 647 C C . LEU A 1 82 ? 2.293 -9.879 -5.955 1.00 96.00 82 LEU A C 1
ATOM 649 O O . LEU A 1 82 ? 3.099 -8.958 -6.050 1.00 96.00 82 LEU A O 1
ATOM 653 N N . ARG A 1 83 ? 2.548 -10.974 -5.220 1.00 95.75 83 ARG A N 1
ATOM 654 C CA . ARG A 1 83 ? 3.784 -11.122 -4.439 1.00 95.75 83 ARG A CA 1
ATOM 655 C C . ARG A 1 83 ? 5.028 -11.124 -5.310 1.00 95.75 83 ARG A C 1
ATOM 657 O O . ARG A 1 83 ? 6.073 -10.746 -4.817 1.00 95.75 83 ARG A O 1
ATOM 664 N N . LYS A 1 84 ? 4.925 -11.501 -6.589 1.00 93.19 84 LYS A N 1
ATOM 665 C CA . LYS A 1 84 ? 6.047 -11.421 -7.536 1.00 93.19 84 LYS A CA 1
ATOM 666 C C . LYS A 1 84 ? 6.356 -9.985 -7.973 1.00 93.19 84 LYS A C 1
ATOM 668 O O . LYS A 1 84 ? 7.433 -9.733 -8.500 1.00 93.19 84 LYS A O 1
ATOM 673 N N . THR A 1 85 ? 5.429 -9.043 -7.784 1.00 94.38 85 THR A N 1
ATOM 674 C CA . THR A 1 85 ? 5.599 -7.657 -8.228 1.00 94.38 85 THR A CA 1
ATOM 675 C C . THR A 1 85 ? 6.670 -6.955 -7.392 1.00 94.38 85 THR A C 1
ATOM 677 O O . THR A 1 85 ? 6.467 -6.677 -6.213 1.00 94.38 85 THR A O 1
ATOM 680 N N . LYS A 1 86 ? 7.793 -6.633 -8.038 1.00 92.88 86 LYS A N 1
ATOM 681 C CA . LYS A 1 86 ? 8.924 -5.872 -7.495 1.00 92.88 86 LYS A CA 1
ATOM 682 C C . LYS A 1 86 ? 8.781 -4.374 -7.740 1.00 92.88 86 LYS A C 1
ATOM 684 O O . LYS A 1 86 ? 9.155 -3.582 -6.879 1.00 92.88 86 LYS A O 1
ATOM 689 N N . PHE A 1 87 ? 8.217 -3.971 -8.880 1.00 89.62 87 PHE A N 1
ATOM 690 C CA . PHE A 1 87 ? 8.119 -2.556 -9.251 1.00 89.62 87 PHE A CA 1
ATOM 691 C C . PHE A 1 87 ? 6.760 -2.189 -9.844 1.00 89.62 87 PHE A C 1
ATOM 693 O O . PHE A 1 87 ? 6.199 -2.923 -10.658 1.00 89.62 87 PHE A O 1
ATOM 700 N N . ILE A 1 88 ? 6.267 -1.008 -9.474 1.00 90.94 88 ILE A N 1
ATOM 701 C CA . ILE A 1 88 ? 5.108 -0.352 -10.086 1.00 90.94 88 ILE A CA 1
ATOM 702 C C . ILE A 1 88 ? 5.580 1.012 -10.591 1.00 90.94 88 ILE A C 1
ATOM 704 O O . ILE A 1 88 ? 5.966 1.846 -9.785 1.00 90.94 88 ILE A O 1
ATOM 708 N N . GLU A 1 89 ? 5.567 1.262 -11.900 1.00 84.25 89 GLU A N 1
ATOM 709 C CA . GLU A 1 89 ? 6.071 2.530 -12.463 1.00 84.25 89 GLU A CA 1
ATOM 710 C C . GLU A 1 89 ? 5.108 3.713 -12.268 1.00 84.25 89 GLU A C 1
ATOM 712 O O . GLU A 1 89 ? 5.515 4.877 -12.310 1.00 84.25 89 GLU A O 1
ATOM 717 N N . GLY A 1 90 ? 3.816 3.423 -12.101 1.00 85.44 90 GLY A N 1
ATOM 718 C CA . GLY A 1 90 ? 2.790 4.410 -11.784 1.00 85.44 90 GLY A CA 1
ATOM 719 C C . GLY A 1 90 ? 2.507 4.479 -10.288 1.00 85.44 90 GLY A C 1
ATOM 720 O O . GLY A 1 90 ? 3.403 4.400 -9.451 1.00 85.44 90 GLY A O 1
ATOM 721 N N . ARG A 1 91 ? 1.234 4.643 -9.945 1.00 92.12 91 ARG A N 1
ATOM 722 C CA . ARG A 1 91 ? 0.751 4.656 -8.565 1.00 92.12 91 ARG A CA 1
ATOM 723 C C . ARG A 1 91 ? 0.320 3.280 -8.092 1.00 92.12 91 ARG A C 1
ATOM 725 O O . ARG A 1 91 ? -0.207 2.488 -8.863 1.00 92.12 91 ARG A O 1
ATOM 732 N N . LEU A 1 92 ? 0.420 3.060 -6.791 1.00 96.81 92 LEU A N 1
ATOM 733 C CA . LEU A 1 92 ? -0.308 2.017 -6.088 1.00 96.81 92 LEU A CA 1
ATOM 734 C C . LEU A 1 92 ? -1.459 2.658 -5.313 1.00 96.81 92 LEU A C 1
ATOM 736 O O . LEU A 1 92 ? -1.221 3.457 -4.410 1.00 96.81 92 LEU A O 1
ATOM 740 N N . VAL A 1 93 ? -2.699 2.302 -5.646 1.00 97.50 93 VAL A N 1
ATOM 741 C CA . VAL A 1 93 ? -3.893 2.844 -4.987 1.00 97.50 93 VAL A CA 1
ATOM 742 C C . VAL A 1 93 ? -4.739 1.708 -4.421 1.00 97.50 93 VAL A C 1
ATOM 744 O O . VAL A 1 93 ? -5.272 0.901 -5.176 1.00 97.50 93 VAL A O 1
ATOM 747 N N . ILE A 1 94 ? -4.891 1.667 -3.100 1.00 98.06 94 ILE A N 1
ATOM 748 C CA . ILE A 1 94 ? -5.697 0.705 -2.344 1.00 98.06 94 ILE A CA 1
ATOM 749 C C . ILE A 1 94 ? -6.813 1.482 -1.644 1.00 98.06 94 ILE A C 1
ATOM 751 O O . ILE A 1 94 ? -6.578 2.144 -0.633 1.00 98.06 94 ILE A O 1
ATOM 755 N N . GLU A 1 95 ? -8.025 1.451 -2.194 1.00 97.38 95 GLU A N 1
ATOM 756 C CA . GLU A 1 95 ? -9.097 2.361 -1.780 1.00 97.38 95 GLU A CA 1
ATOM 757 C C . GLU A 1 95 ? -10.466 1.686 -1.631 1.00 97.38 95 GLU A C 1
ATOM 759 O O . GLU A 1 95 ? -10.883 0.929 -2.505 1.00 97.38 95 GLU A O 1
ATOM 764 N N . ASN A 1 96 ? -11.221 2.036 -0.586 1.00 96.75 96 ASN A N 1
ATOM 765 C CA . ASN A 1 96 ? -12.627 1.634 -0.418 1.00 96.75 96 ASN A CA 1
ATOM 766 C C . ASN A 1 96 ? -12.850 0.108 -0.479 1.00 96.75 96 ASN A C 1
ATOM 768 O O . ASN A 1 96 ? -13.857 -0.354 -1.014 1.00 96.75 96 ASN A O 1
ATOM 772 N N . ASN A 1 97 ? -11.907 -0.693 0.022 1.00 97.06 97 ASN A N 1
ATOM 773 C CA . ASN A 1 97 ? -12.047 -2.151 0.062 1.00 97.06 97 ASN A CA 1
ATOM 774 C C . ASN A 1 97 ? -12.620 -2.638 1.399 1.00 97.06 97 ASN A C 1
ATOM 776 O O . ASN A 1 97 ? -12.557 -1.940 2.408 1.00 97.06 97 ASN A O 1
ATOM 780 N N . GLN A 1 98 ? -13.144 -3.861 1.395 1.00 95.38 98 GLN A N 1
ATOM 781 C CA . GLN A 1 98 ? -13.622 -4.607 2.558 1.00 95.38 98 GLN A CA 1
ATOM 782 C C . GLN A 1 98 ? -12.986 -6.000 2.566 1.00 95.38 98 GLN A C 1
ATOM 784 O O . GLN A 1 98 ? -12.730 -6.572 1.501 1.00 95.38 98 GLN A O 1
ATOM 789 N N . GLY A 1 99 ? -12.737 -6.563 3.749 1.00 93.69 99 GLY A N 1
ATOM 790 C CA . GLY A 1 99 ? -12.242 -7.936 3.885 1.00 93.69 99 GLY A CA 1
ATOM 791 C C . GLY A 1 99 ? -10.853 -8.190 3.279 1.00 93.69 99 GLY A C 1
ATOM 792 O O . GLY A 1 99 ? -10.599 -9.287 2.773 1.00 93.69 99 GLY A O 1
ATOM 793 N N . LEU A 1 100 ? -9.957 -7.192 3.287 1.00 94.75 100 LEU A N 1
ATOM 794 C CA . LEU A 1 100 ? -8.559 -7.388 2.870 1.00 94.75 100 LEU A CA 1
ATOM 795 C C . LEU A 1 100 ? -7.725 -8.112 3.939 1.00 94.75 100 LEU A C 1
ATOM 797 O O . LEU A 1 100 ? -6.835 -8.890 3.577 1.00 94.75 100 LEU A O 1
ATOM 801 N N . GLY A 1 101 ? -8.034 -7.894 5.224 1.00 95.06 101 GLY A N 1
ATOM 802 C CA . GLY A 1 101 ? -7.354 -8.513 6.359 1.00 95.06 101 GLY A CA 1
ATOM 803 C C . GLY A 1 101 ? -5.868 -8.170 6.399 1.00 95.06 101 GLY A C 1
ATOM 804 O O . GLY A 1 101 ? -5.463 -7.035 6.148 1.00 95.06 101 GLY A O 1
ATOM 805 N N . ASP A 1 102 ? -5.053 -9.188 6.673 1.00 94.75 102 ASP A N 1
ATOM 806 C CA . ASP A 1 102 ? -3.603 -9.105 6.525 1.00 94.75 102 ASP A CA 1
ATOM 807 C C . ASP A 1 102 ? -3.228 -9.096 5.033 1.00 94.75 102 ASP A C 1
ATOM 809 O O . ASP A 1 102 ? -3.378 -10.090 4.295 1.00 94.75 102 ASP A O 1
ATOM 813 N N . PHE A 1 103 ? -2.763 -7.938 4.570 1.00 95.19 103 PHE A N 1
ATOM 814 C CA . PHE A 1 103 ? -2.493 -7.679 3.170 1.00 95.19 103 PHE A CA 1
ATOM 815 C C . PHE A 1 103 ? -0.993 -7.730 2.863 1.00 95.19 103 PHE A C 1
ATOM 817 O O . PHE A 1 103 ? -0.297 -6.720 2.779 1.00 95.19 103 PHE A O 1
ATOM 824 N N . ASN A 1 104 ? -0.509 -8.950 2.625 1.00 95.12 104 ASN A N 1
ATOM 825 C CA . ASN A 1 104 ? 0.864 -9.252 2.211 1.00 95.12 104 ASN A CA 1
ATOM 826 C C . ASN A 1 104 ? 1.015 -9.529 0.705 1.00 95.12 104 ASN A C 1
ATOM 828 O O . ASN A 1 104 ? 1.858 -10.320 0.283 1.00 95.12 104 ASN A O 1
ATOM 832 N N . ALA A 1 105 ? 0.157 -8.930 -0.123 1.00 95.75 105 ALA A N 1
ATOM 833 C CA . ALA A 1 105 ? 0.215 -9.117 -1.571 1.00 95.75 105 ALA A CA 1
ATOM 834 C C . ALA A 1 105 ? 1.445 -8.445 -2.204 1.00 95.75 105 ALA A C 1
ATOM 836 O O . ALA A 1 105 ? 1.831 -8.831 -3.294 1.00 95.75 105 ALA A O 1
ATOM 837 N N . PHE A 1 106 ? 2.073 -7.484 -1.523 1.00 95.88 106 PHE A N 1
ATOM 838 C CA . PHE A 1 106 ? 3.216 -6.708 -2.016 1.00 95.88 106 PHE A CA 1
ATOM 839 C C . PHE A 1 106 ? 4.500 -6.990 -1.225 1.00 95.88 106 PHE A C 1
ATOM 841 O O . PHE A 1 106 ? 5.317 -6.104 -0.992 1.00 95.88 106 PHE A O 1
ATOM 848 N N . GLU A 1 107 ? 4.684 -8.239 -0.797 1.00 95.88 107 GLU A N 1
ATOM 849 C CA . GLU A 1 107 ? 5.824 -8.640 0.029 1.00 95.88 107 GLU A CA 1
ATOM 850 C C . GLU A 1 107 ? 7.180 -8.391 -0.656 1.00 95.88 107 GLU A C 1
ATOM 852 O O . GLU A 1 107 ? 8.118 -7.921 -0.012 1.00 95.88 107 GLU A O 1
ATOM 857 N N . SER A 1 108 ? 7.280 -8.632 -1.967 1.00 96.44 108 SER A N 1
ATOM 858 C CA . SER A 1 108 ? 8.496 -8.377 -2.755 1.00 96.44 108 SER A CA 1
ATOM 859 C C . SER A 1 108 ? 8.548 -6.989 -3.396 1.00 96.44 108 SER A C 1
ATOM 861 O O . SER A 1 108 ? 9.477 -6.725 -4.150 1.00 96.44 108 SER A O 1
ATOM 863 N N . LEU A 1 109 ? 7.584 -6.104 -3.118 1.00 96.75 109 LEU A N 1
ATOM 864 C CA . LEU A 1 109 ? 7.546 -4.777 -3.728 1.00 96.75 109 LEU A CA 1
ATOM 865 C C . LEU A 1 109 ? 8.715 -3.929 -3.222 1.00 96.75 109 LEU A C 1
ATOM 867 O O . LEU A 1 109 ? 8.816 -3.636 -2.032 1.00 96.75 109 LEU A O 1
ATOM 871 N N . GLU A 1 110 ? 9.574 -3.511 -4.145 1.00 94.75 110 GLU A N 1
ATOM 872 C CA . GLU A 1 110 ? 10.760 -2.704 -3.878 1.00 94.75 110 GLU A CA 1
ATOM 873 C C . GLU A 1 110 ? 10.546 -1.222 -4.190 1.00 94.75 110 GLU A C 1
ATOM 875 O O . GLU A 1 110 ? 11.172 -0.364 -3.559 1.00 94.75 110 GLU A O 1
ATOM 880 N N . GLY A 1 111 ? 9.671 -0.912 -5.151 1.00 90.56 111 GLY A N 1
ATOM 881 C CA . GLY A 1 111 ? 9.555 0.436 -5.692 1.00 90.56 111 GLY A CA 1
ATOM 882 C C . GLY A 1 111 ? 8.200 0.808 -6.274 1.00 90.56 111 GLY A C 1
ATOM 883 O O . GLY A 1 111 ? 7.587 0.010 -6.986 1.00 90.56 111 GLY A O 1
ATOM 884 N N . VAL A 1 112 ? 7.773 2.050 -6.019 1.00 92.31 112 VAL A N 1
ATOM 885 C CA . VAL A 1 112 ? 6.564 2.642 -6.616 1.00 92.31 112 VAL A CA 1
ATOM 886 C C . VAL A 1 112 ? 6.849 4.020 -7.215 1.00 92.31 112 VAL A C 1
ATOM 888 O O . VAL A 1 112 ? 7.414 4.901 -6.560 1.00 92.31 112 VAL A O 1
ATOM 891 N N . GLY A 1 113 ? 6.379 4.220 -8.442 1.00 84.06 113 GLY A N 1
ATOM 892 C CA . GLY A 1 113 ? 6.498 5.437 -9.230 1.00 84.06 113 GLY A CA 1
ATOM 893 C C . GLY A 1 113 ? 7.633 5.385 -10.248 1.00 84.06 113 GLY A C 1
ATOM 894 O O . GLY A 1 113 ? 8.140 4.316 -10.564 1.00 84.06 113 GLY A O 1
ATOM 895 N N . LYS A 1 114 ? 8.054 6.523 -10.805 1.00 69.25 114 LYS A N 1
ATOM 896 C CA . LYS A 1 114 ? 9.169 6.526 -11.767 1.00 69.25 114 LYS A CA 1
ATOM 897 C C . LYS A 1 114 ? 10.504 6.604 -11.024 1.00 69.25 114 LYS A C 1
ATOM 899 O O . LYS A 1 114 ? 10.683 7.539 -10.230 1.00 69.25 114 LYS A O 1
ATOM 904 N N . PRO A 1 115 ? 11.449 5.675 -11.265 1.00 51.72 115 PRO A N 1
ATOM 905 C CA . PRO A 1 115 ? 12.768 5.764 -10.661 1.00 51.72 115 PRO A CA 1
ATOM 906 C C . PRO A 1 115 ? 13.459 7.035 -11.164 1.00 51.72 115 PRO A C 1
ATOM 908 O O . PRO A 1 115 ? 13.419 7.343 -12.358 1.00 51.72 115 PRO A O 1
ATOM 911 N N . LYS A 1 116 ? 14.104 7.779 -10.259 1.00 49.59 116 LYS A N 1
ATOM 912 C CA . LYS A 1 116 ? 15.026 8.843 -10.663 1.00 49.59 116 LYS A CA 1
ATOM 913 C C . LYS A 1 116 ? 16.181 8.172 -11.396 1.00 49.59 116 LYS A C 1
ATOM 915 O O . LYS A 1 116 ? 16.989 7.492 -10.773 1.00 49.59 116 LYS A O 1
ATOM 920 N N . VAL A 1 117 ? 16.245 8.324 -12.713 1.00 49.09 117 VAL A N 1
ATOM 921 C CA . VAL A 1 117 ? 17.417 7.891 -13.475 1.00 49.09 117 VAL A CA 1
ATOM 922 C C . VAL A 1 117 ? 18.537 8.882 -13.167 1.00 49.09 117 VAL A C 1
ATOM 924 O O . VAL A 1 117 ? 18.664 9.919 -13.816 1.00 49.09 117 VAL A O 1
ATOM 927 N N . GLU A 1 118 ? 19.329 8.602 -12.135 1.00 40.00 118 GLU A N 1
ATOM 928 C CA . GLU A 1 118 ? 20.591 9.304 -11.920 1.00 40.00 118 GLU A CA 1
ATOM 929 C C . GLU A 1 118 ? 21.568 8.864 -13.016 1.00 40.00 118 GLU A C 1
ATOM 931 O O . GLU A 1 118 ? 22.003 7.717 -13.049 1.00 40.00 118 GLU A O 1
ATOM 936 N N . GLY A 1 119 ? 21.883 9.764 -13.955 1.00 40.03 119 GLY A N 1
ATOM 937 C CA . GLY A 1 119 ? 23.026 9.574 -14.856 1.00 40.03 119 GLY A CA 1
ATOM 938 C C . GLY A 1 119 ? 22.826 9.842 -16.345 1.00 40.03 119 GLY A C 1
ATOM 939 O O . GLY A 1 119 ? 23.816 9.843 -17.065 1.00 40.03 119 GLY A O 1
ATOM 940 N N . PHE A 1 120 ? 21.624 10.138 -16.842 1.00 35.59 120 PHE A N 1
ATOM 941 C CA . PHE A 1 120 ? 21.478 10.621 -18.221 1.00 35.59 120 PHE A CA 1
ATOM 942 C C . PHE A 1 120 ? 20.512 11.792 -18.280 1.00 35.59 120 PHE A C 1
ATOM 944 O O . PHE A 1 120 ? 19.369 11.699 -17.844 1.00 35.59 120 PHE A O 1
ATOM 951 N N . LEU A 1 121 ? 21.004 12.901 -18.829 1.00 37.94 121 LEU A N 1
ATOM 952 C CA . LEU A 1 121 ? 20.297 14.146 -19.100 1.00 37.94 121 LEU A CA 1
ATOM 953 C C . LEU A 1 121 ? 18.979 13.901 -19.861 1.00 37.94 121 LEU A C 1
ATOM 955 O O . LEU A 1 121 ? 18.904 14.113 -21.069 1.00 37.94 121 LEU A O 1
ATOM 959 N N . GLN A 1 122 ? 17.893 13.553 -19.169 1.00 41.06 122 GLN A N 1
ATOM 960 C CA . GLN A 1 122 ? 16.547 13.828 -19.664 1.00 41.06 122 GLN A CA 1
ATOM 961 C C . GLN A 1 122 ? 16.240 15.302 -19.413 1.00 41.06 122 GLN A C 1
ATOM 963 O O . GLN A 1 122 ? 15.378 15.682 -18.631 1.00 41.06 122 GLN A O 1
ATOM 968 N N . LYS A 1 123 ? 16.935 16.162 -20.161 1.00 40.03 123 LYS A N 1
ATOM 969 C CA . LYS A 1 123 ? 16.465 17.512 -20.463 1.00 40.03 123 LYS A CA 1
ATOM 970 C C . LYS A 1 123 ? 15.340 17.383 -21.496 1.00 40.03 123 LYS A C 1
ATOM 972 O O . LYS A 1 123 ? 15.487 17.772 -22.648 1.00 40.03 123 LYS A O 1
ATOM 977 N N . ARG A 1 124 ? 14.235 16.742 -21.111 1.00 38.16 124 ARG A N 1
ATOM 978 C CA . ARG A 1 124 ? 12.982 16.768 -21.866 1.00 38.16 124 ARG A CA 1
ATOM 979 C C . ARG A 1 124 ? 12.057 17.729 -21.145 1.00 38.16 124 ARG A C 1
ATOM 981 O O . ARG A 1 124 ? 11.971 17.709 -19.924 1.00 38.16 124 ARG A O 1
ATOM 988 N N . VAL A 1 125 ? 11.455 18.617 -21.927 1.00 38.66 125 VAL A N 1
ATOM 989 C CA . VAL A 1 125 ? 10.512 19.650 -21.499 1.00 38.66 125 VAL A CA 1
ATOM 990 C C . VAL A 1 125 ? 9.527 19.047 -20.495 1.00 38.66 125 VAL A C 1
ATOM 992 O O . VAL A 1 125 ? 8.676 18.241 -20.865 1.00 38.66 125 VAL A O 1
ATOM 995 N N . MET A 1 126 ? 9.692 19.408 -19.219 1.00 36.50 126 MET A N 1
ATOM 996 C CA . MET A 1 126 ? 8.746 19.081 -18.160 1.00 36.50 126 MET A CA 1
ATOM 997 C C . MET A 1 126 ? 7.455 19.833 -18.460 1.00 36.50 126 MET A C 1
ATOM 999 O O . MET A 1 126 ? 7.325 21.020 -18.165 1.00 36.50 126 MET A O 1
ATOM 1003 N N . VAL A 1 127 ? 6.490 19.144 -19.060 1.00 37.31 127 VAL A N 1
ATOM 1004 C CA . VAL A 1 127 ? 5.098 19.553 -18.921 1.00 37.31 127 VAL A CA 1
ATOM 1005 C C . VAL A 1 127 ? 4.754 19.277 -17.461 1.00 37.31 127 VAL A C 1
ATOM 1007 O O . VAL A 1 127 ? 4.643 18.122 -17.055 1.00 37.31 127 VAL A O 1
ATOM 1010 N N . PHE A 1 128 ? 4.668 20.338 -16.657 1.00 37.53 128 PHE A N 1
ATOM 1011 C CA . PHE A 1 128 ? 4.159 20.288 -15.289 1.00 37.53 128 PHE A CA 1
ATOM 1012 C C . PHE A 1 128 ? 2.685 19.869 -15.324 1.00 37.53 128 PHE A C 1
ATOM 1014 O O . PHE A 1 128 ? 1.779 20.689 -15.208 1.00 37.53 128 PHE A O 1
ATOM 1021 N N . CYS A 1 129 ? 2.417 18.576 -15.474 1.00 40.31 129 CYS A N 1
ATOM 1022 C CA . CYS A 1 129 ? 1.170 18.025 -14.981 1.00 40.31 129 CYS A CA 1
ATOM 1023 C C . CYS A 1 129 ? 1.338 17.958 -13.466 1.00 40.31 129 CYS A C 1
ATOM 1025 O O . CYS A 1 129 ? 1.929 17.016 -12.943 1.00 40.31 129 CYS A O 1
ATOM 1027 N N . ALA A 1 130 ? 0.891 19.012 -12.782 1.00 40.62 130 ALA A N 1
ATOM 1028 C CA . ALA A 1 130 ? 0.794 19.100 -11.332 1.00 40.62 130 ALA A CA 1
ATOM 1029 C C . ALA A 1 130 ? -0.172 18.024 -10.805 1.00 40.62 130 ALA A C 1
ATOM 1031 O O . ALA A 1 130 ? -1.301 18.298 -10.417 1.00 40.62 130 ALA A O 1
ATOM 1032 N N . GLY A 1 131 ? 0.256 16.766 -10.838 1.00 50.84 131 GLY A N 1
ATOM 1033 C CA . GLY A 1 131 ? -0.413 15.672 -10.164 1.00 50.84 131 GLY A CA 1
ATOM 1034 C C . GLY A 1 131 ? 0.029 15.681 -8.712 1.00 50.84 131 GLY A C 1
ATOM 1035 O O . GLY A 1 131 ? 1.003 15.021 -8.369 1.00 50.84 131 GLY A O 1
ATOM 1036 N N . SER A 1 132 ? -0.695 16.408 -7.860 1.00 65.62 132 SER A N 1
ATOM 1037 C CA . SER A 1 132 ? -0.506 16.447 -6.398 1.00 65.62 132 SER A CA 1
ATOM 1038 C C . SER A 1 132 ? -0.814 15.118 -5.698 1.00 65.62 132 SER A C 1
ATOM 1040 O O . SER A 1 132 ? -0.770 15.018 -4.473 1.00 65.62 132 SER A O 1
ATOM 1042 N N . GLU A 1 133 ? -1.225 14.115 -6.463 1.00 83.56 133 GLU A N 1
ATOM 1043 C CA . GLU A 1 133 ? -1.629 12.822 -5.948 1.00 83.56 133 GLU A CA 1
ATOM 1044 C C . GLU A 1 133 ? -0.395 12.006 -5.554 1.00 83.56 133 GLU A C 1
ATOM 1046 O O . GLU A 1 133 ? 0.580 11.996 -6.306 1.00 83.56 133 GLU A O 1
ATOM 1051 N N . PRO A 1 134 ? -0.434 11.277 -4.437 1.00 90.56 134 PRO A N 1
ATOM 1052 C CA . PRO A 1 134 ? 0.681 10.454 -3.984 1.00 90.56 134 PRO A CA 1
ATOM 1053 C C . PRO A 1 134 ? 0.976 9.290 -4.948 1.00 90.56 134 PRO A C 1
ATOM 1055 O O . PRO A 1 134 ? 0.163 8.929 -5.804 1.00 90.56 134 PRO A O 1
ATOM 1058 N N . ALA A 1 135 ? 2.173 8.717 -4.829 1.00 92.25 135 ALA A N 1
ATOM 1059 C CA . ALA A 1 135 ? 2.562 7.494 -5.530 1.00 92.25 135 ALA A CA 1
ATOM 1060 C C . ALA A 1 135 ? 1.950 6.254 -4.868 1.00 92.25 135 ALA A C 1
ATOM 1062 O O . ALA A 1 135 ? 1.573 5.317 -5.560 1.00 92.25 135 ALA A O 1
ATOM 1063 N N . VAL A 1 136 ? 1.825 6.265 -3.540 1.00 96.50 136 VAL A N 1
ATOM 1064 C CA . VAL A 1 136 ? 1.150 5.217 -2.771 1.00 96.50 136 VAL A CA 1
ATOM 1065 C C . VAL A 1 136 ? -0.019 5.838 -2.022 1.00 96.50 136 VAL A C 1
ATOM 1067 O O . VAL A 1 136 ? 0.165 6.770 -1.239 1.00 96.50 136 VAL A O 1
ATOM 1070 N N . GLU A 1 137 ? -1.217 5.315 -2.246 1.00 96.50 137 GLU A N 1
ATOM 1071 C CA . GLU A 1 137 ? -2.438 5.753 -1.579 1.00 96.50 137 GLU A CA 1
ATOM 1072 C C . GLU A 1 137 ? -3.170 4.552 -0.989 1.00 96.50 137 GLU A C 1
ATOM 1074 O O . GLU A 1 137 ? -3.552 3.642 -1.717 1.00 96.50 137 GLU A O 1
ATOM 1079 N N . VAL A 1 138 ? -3.366 4.542 0.328 1.00 97.38 138 VAL A N 1
ATOM 1080 C CA . VAL A 1 138 ? -4.096 3.494 1.052 1.00 97.38 138 VAL A CA 1
ATOM 1081 C C . VAL A 1 138 ? -5.160 4.162 1.904 1.00 97.38 138 VAL A C 1
ATOM 1083 O O . VAL A 1 138 ? -4.863 4.708 2.968 1.00 97.38 138 VAL A O 1
ATOM 1086 N N . VAL A 1 139 ? -6.395 4.206 1.408 1.00 96.25 139 VAL A N 1
ATOM 1087 C CA . VAL A 1 139 ? -7.433 5.077 1.970 1.00 96.25 139 VAL A CA 1
ATOM 1088 C C . VAL A 1 139 ? -8.781 4.371 2.102 1.00 96.25 139 VAL A C 1
ATOM 1090 O O . VAL A 1 139 ? -9.231 3.721 1.164 1.00 96.25 139 VAL A O 1
ATOM 1093 N N . LYS A 1 140 ? -9.468 4.556 3.239 1.00 95.31 140 LYS A N 1
ATOM 1094 C CA . LYS A 1 140 ? -10.854 4.081 3.451 1.00 95.31 140 LYS A CA 1
ATOM 1095 C C . LYS A 1 140 ? -11.027 2.567 3.265 1.00 95.31 140 LYS A C 1
ATOM 1097 O O . LYS A 1 140 ? -12.015 2.123 2.688 1.00 95.31 140 LYS A O 1
ATOM 1102 N N . ASN A 1 141 ? -10.063 1.761 3.704 1.00 95.19 141 ASN A N 1
ATOM 1103 C CA . ASN A 1 141 ? -10.201 0.307 3.672 1.00 95.19 141 ASN A CA 1
ATOM 1104 C C . ASN A 1 141 ? -10.735 -0.193 5.014 1.00 95.19 141 ASN A C 1
ATOM 1106 O O . ASN A 1 141 ? -10.120 0.051 6.052 1.00 95.19 141 ASN A O 1
ATOM 1110 N N . ASN A 1 142 ? -11.853 -0.911 4.960 1.00 92.75 142 ASN A N 1
ATOM 1111 C CA . ASN A 1 142 ? -12.437 -1.594 6.104 1.00 92.75 142 ASN A CA 1
ATOM 1112 C C . ASN A 1 142 ? -11.850 -3.007 6.197 1.00 92.75 142 ASN A C 1
ATOM 1114 O O . ASN A 1 142 ? -11.650 -3.685 5.183 1.00 92.75 142 ASN A O 1
ATOM 1118 N N . ASP A 1 143 ? -11.586 -3.450 7.416 1.00 93.56 143 ASP A N 1
ATOM 1119 C CA . ASP A 1 143 ? -10.975 -4.731 7.762 1.00 93.56 143 ASP A CA 1
ATOM 1120 C C . ASP A 1 143 ? -9.546 -4.915 7.222 1.00 93.56 143 ASP A C 1
ATOM 1122 O O . ASP A 1 143 ? -9.045 -6.039 7.169 1.00 93.56 143 ASP A O 1
ATOM 1126 N N . LEU A 1 144 ? -8.873 -3.847 6.780 1.00 95.56 144 LEU A N 1
ATOM 1127 C CA . LEU A 1 144 ? -7.451 -3.898 6.437 1.00 95.56 144 LEU A CA 1
ATOM 1128 C C . LEU A 1 144 ? -6.646 -3.798 7.733 1.00 95.56 144 LEU A C 1
ATOM 1130 O O . LEU A 1 144 ? -6.547 -2.715 8.297 1.00 95.56 144 LEU A O 1
ATOM 1134 N N . THR A 1 145 ? -6.066 -4.907 8.188 1.00 95.50 145 THR A N 1
ATOM 1135 C CA . THR A 1 145 ? -5.379 -4.967 9.490 1.00 95.50 145 THR A CA 1
ATOM 1136 C C . THR A 1 145 ? -3.872 -4.768 9.399 1.00 95.50 145 THR A C 1
ATOM 1138 O O . THR A 1 145 ? -3.269 -4.241 10.329 1.00 95.50 145 THR A O 1
ATOM 1141 N N . ALA A 1 146 ? -3.262 -5.158 8.278 1.00 95.44 146 ALA A N 1
ATOM 1142 C CA . ALA A 1 146 ? -1.831 -5.005 8.037 1.00 95.44 146 ALA A CA 1
ATOM 1143 C C . ALA A 1 146 ? -1.554 -4.727 6.557 1.00 95.44 146 ALA A C 1
ATOM 1145 O O . ALA A 1 146 ? -2.197 -5.305 5.677 1.00 95.44 146 ALA A O 1
ATOM 1146 N N . LEU A 1 147 ? -0.560 -3.881 6.285 1.00 95.25 147 LEU A N 1
ATOM 1147 C CA . LEU A 1 147 ? -0.070 -3.578 4.942 1.00 95.25 147 LEU A CA 1
ATOM 1148 C C . LEU A 1 147 ? 1.423 -3.904 4.869 1.00 95.25 147 LEU A C 1
ATOM 1150 O O . LEU A 1 147 ? 2.271 -3.077 5.200 1.00 95.25 147 LEU A O 1
ATOM 1154 N N . ARG A 1 148 ? 1.753 -5.116 4.413 1.00 94.69 148 ARG A N 1
ATOM 1155 C CA . ARG A 1 148 ? 3.136 -5.604 4.459 1.00 94.69 148 ARG A CA 1
ATOM 1156 C C . ARG A 1 148 ? 3.879 -5.304 3.163 1.00 94.69 148 ARG A C 1
ATOM 1158 O O . ARG A 1 148 ? 3.621 -5.928 2.134 1.00 94.69 148 ARG A O 1
ATOM 1165 N N . MET A 1 149 ? 4.842 -4.389 3.247 1.00 96.62 149 MET A N 1
ATOM 1166 C CA . MET A 1 149 ? 5.790 -4.061 2.171 1.00 96.62 149 MET A CA 1
ATOM 1167 C C . MET A 1 149 ? 7.230 -4.043 2.722 1.00 96.62 149 MET A C 1
ATOM 1169 O O . MET A 1 149 ? 7.869 -2.990 2.780 1.00 96.62 149 MET A O 1
ATOM 1173 N N . PRO A 1 150 ? 7.751 -5.190 3.201 1.00 97.00 150 PRO A N 1
ATOM 1174 C CA . PRO A 1 150 ? 9.026 -5.254 3.914 1.00 97.00 150 PRO A CA 1
ATOM 1175 C C . PRO A 1 150 ? 10.236 -4.886 3.051 1.00 97.00 150 PRO A C 1
ATOM 1177 O O . PRO A 1 150 ? 11.249 -4.437 3.581 1.00 97.00 150 PRO A O 1
ATOM 1180 N N . ASN A 1 151 ? 10.119 -5.039 1.731 1.00 96.81 151 ASN A N 1
ATOM 1181 C CA . ASN A 1 151 ? 11.192 -4.770 0.781 1.00 96.81 151 ASN A CA 1
ATOM 1182 C C . ASN A 1 151 ? 11.110 -3.384 0.133 1.00 96.81 151 ASN A C 1
ATOM 1184 O O . ASN A 1 151 ? 11.924 -3.091 -0.740 1.00 96.81 151 ASN A O 1
ATOM 1188 N N . LEU A 1 152 ? 10.174 -2.526 0.559 1.00 96.44 152 LEU A N 1
ATOM 1189 C CA . LEU A 1 152 ? 9.989 -1.208 -0.036 1.00 96.44 152 LEU A CA 1
ATOM 1190 C C . LEU A 1 152 ? 11.216 -0.329 0.225 1.00 96.44 152 LEU A C 1
ATOM 1192 O O . LEU A 1 152 ? 11.533 0.001 1.368 1.00 96.44 152 LEU A O 1
ATOM 1196 N N . LYS A 1 153 ? 11.902 0.051 -0.853 1.00 92.44 153 LYS A N 1
ATOM 1197 C CA . LYS A 1 153 ? 13.139 0.840 -0.821 1.00 92.44 153 LYS A CA 1
ATOM 1198 C C . LYS A 1 153 ? 12.930 2.259 -1.320 1.00 92.44 153 LYS A C 1
ATOM 1200 O O . LYS A 1 153 ? 13.639 3.154 -0.871 1.00 92.44 153 LYS A O 1
ATOM 1205 N N . TRP A 1 154 ? 12.000 2.475 -2.251 1.00 89.62 154 TRP A N 1
ATOM 1206 C CA . TRP A 1 154 ? 11.785 3.795 -2.836 1.00 89.62 154 TRP A CA 1
ATOM 1207 C C . TRP A 1 154 ? 10.337 4.045 -3.257 1.00 89.62 154 TRP A C 1
ATOM 1209 O O . TRP A 1 154 ? 9.639 3.171 -3.767 1.00 89.62 154 TRP A O 1
ATOM 1219 N N . VAL A 1 155 ? 9.900 5.287 -3.075 1.00 91.19 155 VAL A N 1
ATOM 1220 C CA . VAL A 1 155 ? 8.615 5.805 -3.537 1.00 91.19 155 VAL A CA 1
ATOM 1221 C C . VAL A 1 155 ? 8.860 7.175 -4.161 1.00 91.19 155 VAL A C 1
ATOM 1223 O O . VAL A 1 155 ? 9.280 8.115 -3.482 1.00 91.19 155 VAL A O 1
ATOM 1226 N N . SER A 1 156 ? 8.621 7.300 -5.466 1.00 81.75 156 SER A N 1
ATOM 1227 C CA . SER A 1 156 ? 8.987 8.494 -6.234 1.00 81.75 156 SER A CA 1
ATOM 1228 C C . SER A 1 156 ? 7.848 8.976 -7.119 1.00 81.75 156 SER A C 1
ATOM 1230 O O . SER A 1 156 ? 7.383 8.272 -8.006 1.00 81.75 156 SER A O 1
ATOM 1232 N N . LYS A 1 157 ? 7.444 10.233 -6.945 1.00 67.56 157 LYS A N 1
ATOM 1233 C CA . LYS A 1 157 ? 6.623 10.937 -7.928 1.00 67.56 157 LYS A CA 1
ATOM 1234 C C . LYS A 1 157 ? 7.113 12.366 -8.034 1.00 67.56 157 LYS A C 1
ATOM 1236 O O . LYS A 1 157 ? 7.110 13.105 -7.049 1.00 67.56 157 LYS A O 1
ATOM 1241 N N . GLU A 1 158 ? 7.608 12.720 -9.213 1.00 67.44 158 GLU A N 1
ATOM 1242 C CA . GLU A 1 158 ? 8.126 14.058 -9.479 1.00 67.44 158 GLU A CA 1
ATOM 1243 C C . GLU A 1 158 ? 7.049 15.108 -9.177 1.00 67.44 158 GLU A C 1
ATOM 1245 O O . GLU A 1 158 ? 5.898 14.972 -9.587 1.00 67.44 158 GLU A O 1
ATOM 1250 N N . GLY A 1 159 ? 7.419 16.137 -8.412 1.00 63.03 159 GLY A N 1
ATOM 1251 C CA . GLY A 1 159 ? 6.533 17.256 -8.080 1.00 63.03 159 GLY A CA 1
ATOM 1252 C C . GLY A 1 159 ? 5.497 17.004 -6.976 1.00 63.03 159 GLY A C 1
ATOM 1253 O O . GLY A 1 159 ? 4.810 17.950 -6.595 1.00 63.03 159 GLY A O 1
ATOM 1254 N N . ALA A 1 160 ? 5.384 15.793 -6.418 1.00 68.25 160 ALA A N 1
ATOM 1255 C CA . ALA A 1 160 ? 4.439 15.522 -5.334 1.00 68.25 160 ALA A CA 1
ATOM 1256 C C . ALA A 1 160 ? 5.027 15.895 -3.959 1.00 68.25 160 ALA A C 1
ATOM 1258 O O . ALA A 1 160 ? 6.054 15.353 -3.542 1.00 68.25 160 ALA A O 1
ATOM 1259 N N . ALA A 1 161 ? 4.353 16.798 -3.235 1.00 83.69 161 ALA A N 1
ATOM 1260 C CA . ALA A 1 161 ? 4.708 17.136 -1.854 1.00 83.69 161 ALA A CA 1
ATOM 1261 C C . ALA A 1 161 ? 4.542 15.920 -0.927 1.00 83.69 161 ALA A C 1
ATOM 1263 O O . ALA A 1 161 ? 5.440 15.606 -0.150 1.00 83.69 161 ALA A O 1
ATOM 1264 N N . VAL A 1 162 ? 3.429 15.197 -1.083 1.00 90.00 162 VAL A N 1
ATOM 1265 C CA . VAL A 1 162 ? 3.139 13.936 -0.392 1.00 90.00 162 VAL A CA 1
ATOM 1266 C C . VAL A 1 162 ? 3.298 12.790 -1.385 1.00 90.00 162 VAL A C 1
ATOM 1268 O O . VAL A 1 162 ? 2.653 12.778 -2.431 1.00 90.00 162 VAL A O 1
ATOM 1271 N N . ARG A 1 163 ? 4.148 11.817 -1.061 1.00 91.56 163 ARG A N 1
ATOM 1272 C CA . ARG A 1 163 ? 4.419 10.634 -1.892 1.00 91.56 163 ARG A CA 1
ATOM 1273 C C . ARG A 1 163 ? 3.671 9.403 -1.404 1.00 91.56 163 ARG A C 1
ATOM 1275 O O . ARG A 1 163 ? 3.301 8.570 -2.228 1.00 91.56 163 ARG A O 1
ATOM 1282 N N . VAL A 1 164 ? 3.419 9.314 -0.099 1.00 95.81 164 VAL A N 1
ATOM 1283 C CA . VAL A 1 164 ? 2.655 8.229 0.522 1.00 95.81 164 VAL A CA 1
ATOM 1284 C C . VAL A 1 164 ? 1.528 8.817 1.362 1.00 95.81 164 VAL A C 1
ATOM 1286 O O . VAL A 1 164 ? 1.769 9.668 2.217 1.00 95.81 164 VAL A O 1
ATOM 1289 N N . ARG A 1 165 ? 0.298 8.354 1.137 1.00 96.06 165 ARG A N 1
ATOM 1290 C CA . ARG A 1 165 ? -0.884 8.719 1.923 1.00 96.06 165 ARG A CA 1
ATOM 1291 C C . ARG A 1 165 ? -1.557 7.460 2.450 1.00 96.06 165 ARG A C 1
ATOM 1293 O O . ARG A 1 165 ? -2.026 6.645 1.662 1.00 96.06 165 ARG A O 1
ATOM 1300 N N . ILE A 1 166 ? -1.644 7.330 3.769 1.00 96.94 166 ILE A N 1
ATOM 1301 C CA . ILE A 1 166 ? -2.341 6.237 4.451 1.00 96.94 166 ILE A CA 1
ATOM 1302 C C . ILE A 1 166 ? -3.347 6.864 5.409 1.00 96.94 166 ILE A C 1
ATOM 1304 O O . ILE A 1 166 ? -2.961 7.417 6.434 1.00 96.94 166 ILE A O 1
ATOM 1308 N N . MET A 1 167 ? -4.635 6.840 5.072 1.00 95.31 167 MET A N 1
ATOM 1309 C CA . MET A 1 167 ? -5.651 7.554 5.855 1.00 95.31 167 MET A CA 1
ATOM 1310 C C . MET A 1 167 ? -6.956 6.778 5.974 1.00 95.31 167 MET A C 1
ATOM 1312 O O . MET A 1 167 ? -7.372 6.112 5.032 1.00 95.31 167 MET A O 1
ATOM 1316 N N . ASN A 1 168 ? -7.662 6.936 7.092 1.00 93.62 168 ASN A N 1
ATOM 1317 C CA . ASN A 1 168 ? -9.004 6.371 7.281 1.00 93.62 168 ASN A CA 1
ATOM 1318 C C . ASN A 1 168 ? -9.049 4.835 7.113 1.00 93.62 168 ASN A C 1
ATOM 1320 O O . ASN A 1 168 ? -9.980 4.313 6.509 1.00 93.62 168 ASN A O 1
ATOM 1324 N N . ASN A 1 169 ? -8.036 4.111 7.599 1.00 94.12 169 ASN A N 1
ATOM 1325 C CA . ASN A 1 169 ? -8.042 2.644 7.666 1.00 94.12 169 ASN A CA 1
ATOM 1326 C C . ASN A 1 169 ? -8.079 2.261 9.147 1.00 94.12 169 ASN A C 1
ATOM 1328 O O . ASN A 1 169 ? -7.044 2.266 9.804 1.00 94.12 169 ASN A O 1
ATOM 1332 N N . ALA A 1 170 ? -9.271 2.041 9.689 1.00 90.12 170 ALA A N 1
ATOM 1333 C CA . ALA A 1 170 ? -9.485 2.016 11.132 1.00 90.12 170 ALA A CA 1
ATOM 1334 C C . ALA A 1 170 ? -8.833 0.835 11.851 1.00 90.12 170 ALA A C 1
ATOM 1336 O O . ALA A 1 170 ? -8.344 1.000 12.966 1.00 90.12 170 ALA A O 1
ATOM 1337 N N . GLU A 1 171 ? -8.837 -0.344 11.226 1.00 93.88 171 GLU A N 1
ATOM 1338 C CA . GLU A 1 171 ? -8.211 -1.539 11.793 1.00 93.88 171 GLU A CA 1
ATOM 1339 C C . GLU A 1 171 ? -6.728 -1.678 11.416 1.00 93.88 171 GLU A C 1
ATOM 1341 O O . GLU A 1 171 ? -6.072 -2.606 11.892 1.00 93.88 171 GLU A O 1
ATOM 1346 N N . LEU A 1 172 ? -6.189 -0.781 10.578 1.00 95.31 172 LEU A N 1
ATOM 1347 C CA . LEU A 1 172 ? -4.809 -0.872 10.110 1.00 95.31 172 LEU A CA 1
ATOM 1348 C C . LEU A 1 172 ? -3.857 -0.526 11.249 1.00 95.31 172 LEU A C 1
ATOM 1350 O O . LEU A 1 172 ? -3.835 0.604 11.736 1.00 95.31 172 LEU A O 1
ATOM 1354 N N . SER A 1 173 ? -3.018 -1.488 11.611 1.00 93.31 173 SER A N 1
ATOM 1355 C CA . SER A 1 173 ? -1.895 -1.284 12.514 1.00 93.31 173 SER A CA 1
ATOM 1356 C C . SER A 1 173 ? -0.602 -1.334 11.708 1.00 93.31 173 SER A C 1
ATOM 1358 O O . SER A 1 173 ? -0.404 -2.246 10.907 1.00 93.31 173 SER A O 1
ATOM 1360 N N . LEU A 1 174 ? 0.249 -0.327 11.897 1.00 93.69 174 LEU A N 1
ATOM 1361 C CA . LEU A 1 174 ? 1.603 -0.283 11.353 1.00 93.69 174 LEU A CA 1
ATOM 1362 C C . LEU A 1 174 ? 2.570 -0.258 12.532 1.00 93.69 174 LEU A C 1
ATOM 1364 O O . LEU A 1 174 ? 2.357 0.519 13.466 1.00 93.69 174 LEU A O 1
ATOM 1368 N N . SER A 1 175 ? 3.603 -1.096 12.498 1.00 94.81 175 SER A N 1
ATOM 1369 C CA . SER A 1 175 ? 4.679 -1.018 13.488 1.00 94.81 175 SER A CA 1
ATOM 1370 C C . SER A 1 175 ? 5.568 0.204 13.237 1.00 94.81 175 SER A C 1
ATOM 1372 O O . SER A 1 175 ? 5.603 0.743 12.125 1.00 94.81 175 SER A O 1
ATOM 1374 N N . ASP A 1 176 ? 6.324 0.631 14.250 1.00 95.31 176 ASP A N 1
ATOM 1375 C CA . ASP A 1 176 ? 7.255 1.758 14.113 1.00 95.31 176 ASP A CA 1
ATOM 1376 C C . ASP A 1 176 ? 8.297 1.487 13.011 1.00 95.31 176 ASP A C 1
ATOM 1378 O O . ASP A 1 176 ? 8.612 2.373 12.216 1.00 95.31 176 ASP A O 1
ATOM 1382 N N . GLU A 1 177 ? 8.756 0.237 12.873 1.00 95.94 177 GLU A N 1
ATOM 1383 C CA . GLU A 1 177 ? 9.688 -0.167 11.814 1.00 95.94 177 GLU A CA 1
ATOM 1384 C C . GLU A 1 177 ? 9.057 -0.105 10.415 1.00 95.94 177 GLU A C 1
ATOM 1386 O O . GLU A 1 177 ? 9.744 0.146 9.420 1.00 95.94 177 GLU A O 1
ATOM 1391 N N . GLU A 1 178 ? 7.752 -0.362 10.302 1.00 95.69 178 GLU A N 1
ATOM 1392 C CA . GLU A 1 178 ? 7.028 -0.226 9.038 1.00 95.69 178 GLU A CA 1
ATOM 1393 C C . GLU A 1 178 ? 6.870 1.242 8.648 1.00 95.69 178 GLU A C 1
ATOM 1395 O O . GLU A 1 178 ? 7.098 1.586 7.484 1.00 95.69 178 GLU A O 1
ATOM 1400 N N . ILE A 1 179 ? 6.540 2.106 9.611 1.00 96.50 179 ILE A N 1
ATOM 1401 C CA . ILE A 1 179 ? 6.446 3.554 9.402 1.00 96.50 179 ILE A CA 1
ATOM 1402 C C . ILE A 1 179 ? 7.807 4.107 8.971 1.00 96.50 179 ILE A C 1
ATOM 1404 O O . ILE A 1 179 ? 7.890 4.743 7.919 1.00 96.50 179 ILE A O 1
ATOM 1408 N N . GLU A 1 180 ? 8.884 3.794 9.698 1.00 96.94 180 GLU A N 1
ATOM 1409 C CA . GLU A 1 180 ? 10.239 4.252 9.366 1.00 96.94 180 GLU A CA 1
ATOM 1410 C C . GLU A 1 180 ? 10.655 3.804 7.956 1.00 96.94 180 GLU A C 1
ATOM 1412 O O . GLU A 1 180 ? 11.207 4.586 7.175 1.00 96.94 180 GLU A O 1
ATOM 1417 N N . ARG A 1 181 ? 10.346 2.556 7.577 1.00 96.88 181 ARG A N 1
ATOM 1418 C CA . ARG A 1 181 ? 10.628 2.048 6.226 1.00 96.88 181 ARG A CA 1
ATOM 1419 C C . ARG A 1 181 ? 9.887 2.848 5.157 1.00 96.88 181 ARG A C 1
ATOM 1421 O O . ARG A 1 181 ? 10.488 3.206 4.144 1.00 96.88 181 ARG A O 1
ATOM 1428 N N . ILE A 1 182 ? 8.602 3.127 5.370 1.00 96.88 182 ILE A N 1
ATOM 1429 C CA . ILE A 1 182 ? 7.778 3.913 4.444 1.00 96.88 182 ILE A CA 1
ATOM 1430 C C . ILE A 1 182 ? 8.322 5.341 4.319 1.00 96.88 182 ILE A C 1
ATOM 1432 O O . ILE A 1 182 ? 8.477 5.836 3.201 1.00 96.88 182 ILE A O 1
ATOM 1436 N N . GLU A 1 183 ? 8.660 5.987 5.435 1.00 96.06 183 GLU A N 1
ATOM 1437 C CA . GLU A 1 183 ? 9.255 7.326 5.454 1.00 96.06 183 GLU A CA 1
ATOM 1438 C C . GLU A 1 183 ? 10.592 7.364 4.720 1.00 96.06 183 GLU A C 1
ATOM 1440 O O . GLU A 1 183 ? 10.804 8.221 3.859 1.00 96.06 183 GLU A O 1
ATOM 1445 N N . LYS A 1 184 ? 11.473 6.395 4.983 1.00 95.38 184 LYS A N 1
ATOM 1446 C CA . LYS A 1 184 ? 12.758 6.269 4.294 1.00 95.38 184 LYS A CA 1
ATOM 1447 C C . LYS A 1 184 ? 12.570 6.071 2.792 1.00 95.38 184 LYS A C 1
ATOM 1449 O O . LYS A 1 184 ? 13.217 6.766 2.009 1.00 95.38 184 LYS A O 1
ATOM 1454 N N . ALA A 1 185 ? 11.660 5.187 2.382 1.00 93.94 185 ALA A N 1
ATOM 1455 C CA . ALA A 1 185 ? 11.359 4.954 0.973 1.00 93.94 185 ALA A CA 1
ATOM 1456 C C . ALA A 1 185 ? 10.776 6.204 0.291 1.00 93.94 185 ALA A C 1
ATOM 1458 O O . ALA A 1 185 ? 11.107 6.500 -0.858 1.00 93.94 185 ALA A O 1
ATOM 1459 N N . ALA A 1 186 ? 9.958 6.981 1.003 1.00 92.88 186 ALA A N 1
ATOM 1460 C CA . ALA A 1 186 ? 9.425 8.255 0.533 1.00 92.88 186 ALA A CA 1
ATOM 1461 C C . ALA A 1 186 ? 10.457 9.399 0.541 1.00 92.88 186 ALA A C 1
ATOM 1463 O O . ALA A 1 186 ? 10.173 10.467 0.001 1.00 92.88 186 ALA A O 1
ATOM 1464 N N . GLY A 1 187 ? 11.658 9.200 1.090 1.00 91.25 187 GLY A N 1
ATOM 1465 C CA . GLY A 1 187 ? 12.705 10.220 1.182 1.00 91.25 187 GLY A CA 1
ATOM 1466 C C . GLY A 1 187 ? 12.540 11.198 2.349 1.00 91.25 187 GLY A C 1
ATOM 1467 O O . GLY A 1 187 ? 13.054 12.311 2.267 1.00 91.25 187 GLY A O 1
ATOM 1468 N N . GLY A 1 188 ? 11.817 10.805 3.400 1.00 92.50 188 GLY A N 1
ATOM 1469 C CA . GLY A 1 18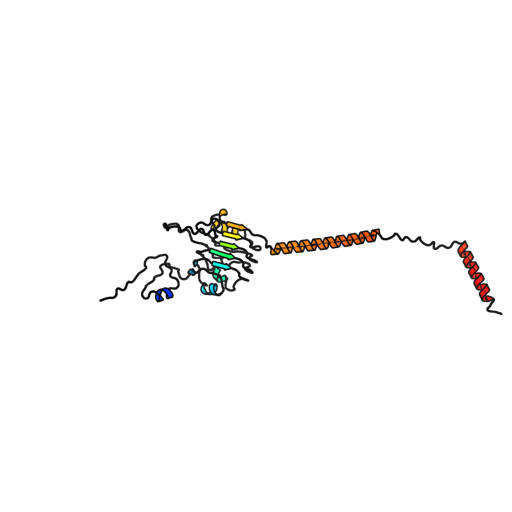8 ? 11.620 11.559 4.639 1.00 92.50 188 GLY A CA 1
ATOM 1470 C C . GLY A 1 188 ? 10.154 11.638 5.078 1.00 92.50 188 GLY A C 1
ATOM 1471 O O . GLY A 1 188 ? 9.238 11.534 4.261 1.00 92.50 188 GLY A O 1
ATOM 1472 N N . SER A 1 189 ? 9.933 11.886 6.371 1.00 94.12 189 SER A N 1
ATOM 1473 C CA . SER A 1 189 ? 8.599 11.993 6.986 1.00 94.12 189 SER A CA 1
ATOM 1474 C C . SER A 1 189 ? 7.741 13.129 6.412 1.00 94.12 189 SER A C 1
ATOM 1476 O O . SER A 1 189 ? 6.525 13.004 6.327 1.00 94.12 189 SER A O 1
ATOM 1478 N N . SER A 1 190 ? 8.353 14.206 5.903 1.00 92.69 190 SER A N 1
ATOM 1479 C CA . SER A 1 190 ? 7.646 15.311 5.230 1.00 92.69 190 SER A CA 1
ATOM 1480 C C . SER A 1 190 ? 6.922 14.899 3.940 1.00 92.69 190 SER A C 1
ATOM 1482 O O . SER A 1 190 ? 6.070 15.640 3.450 1.00 92.69 190 SER A O 1
ATOM 1484 N N . HIS A 1 191 ? 7.244 13.725 3.390 1.00 92.88 191 HIS A N 1
ATOM 1485 C CA . HIS A 1 191 ? 6.620 13.162 2.195 1.00 92.88 191 HIS A CA 1
ATOM 1486 C C . HIS A 1 191 ? 5.562 12.098 2.502 1.00 92.88 191 HIS A C 1
ATOM 1488 O O . HIS A 1 191 ? 5.013 11.498 1.569 1.00 92.88 191 HIS A O 1
ATOM 1494 N N . VAL A 1 192 ? 5.260 11.861 3.778 1.00 94.81 192 VAL A N 1
ATOM 1495 C CA . VAL A 1 192 ? 4.326 10.830 4.221 1.00 94.81 192 VAL A CA 1
ATOM 1496 C C . VAL A 1 192 ? 3.205 11.462 5.036 1.00 94.81 192 VAL A C 1
ATOM 1498 O O . VAL A 1 192 ? 3.431 12.282 5.918 1.00 94.81 192 VAL A O 1
ATOM 1501 N N . GLN A 1 193 ? 1.971 11.068 4.739 1.00 95.44 193 GLN A N 1
ATOM 1502 C CA . GLN A 1 193 ? 0.794 11.448 5.507 1.00 95.44 193 GLN A CA 1
ATOM 1503 C C . GLN A 1 193 ? 0.101 10.185 6.018 1.00 95.44 193 GLN A C 1
ATOM 1505 O O . GLN A 1 193 ? -0.597 9.515 5.255 1.00 95.44 193 GLN A O 1
ATOM 1510 N N . ILE A 1 194 ? 0.291 9.867 7.302 1.00 94.50 194 ILE A N 1
ATOM 1511 C CA . ILE A 1 194 ? -0.373 8.743 7.975 1.00 94.50 194 ILE A CA 1
ATOM 1512 C C . ILE A 1 194 ? -1.394 9.295 8.971 1.00 94.50 194 ILE A C 1
ATOM 1514 O O . ILE A 1 194 ? -1.063 10.082 9.853 1.00 94.50 194 ILE A O 1
ATOM 1518 N N . THR A 1 195 ? -2.660 8.914 8.825 1.00 92.19 195 THR A N 1
ATOM 1519 C CA . THR A 1 195 ? -3.733 9.266 9.764 1.00 92.19 195 THR A CA 1
ATOM 1520 C C . THR A 1 195 ? -4.656 8.068 9.944 1.00 92.19 195 THR A C 1
ATOM 1522 O O . THR A 1 195 ? -5.545 7.809 9.133 1.00 92.19 195 THR A O 1
ATOM 1525 N N . ILE A 1 196 ? -4.426 7.316 11.016 1.00 81.81 196 ILE A N 1
ATOM 1526 C CA . ILE A 1 196 ? -5.249 6.166 11.386 1.00 81.81 196 ILE A CA 1
ATOM 1527 C C . ILE A 1 196 ? -6.400 6.700 12.241 1.00 81.81 196 ILE A C 1
ATOM 1529 O O . ILE A 1 196 ? -6.242 6.979 13.426 1.00 81.81 196 ILE A O 1
ATOM 1533 N N . THR A 1 197 ? -7.544 6.943 11.606 1.00 71.75 197 THR A N 1
ATOM 1534 C CA . THR A 1 197 ? -8.771 7.367 12.291 1.00 71.75 197 THR A CA 1
ATOM 1535 C C . THR A 1 197 ? -9.570 6.125 12.671 1.00 71.75 197 THR A C 1
ATOM 1537 O O . THR A 1 197 ? -9.821 5.286 11.807 1.00 71.75 197 THR A O 1
ATOM 1540 N N . GLU A 1 198 ? -9.981 6.006 13.941 1.00 60.12 198 GLU A N 1
ATOM 1541 C CA . GLU A 1 198 ? -10.937 4.968 14.360 1.00 60.12 198 GLU A CA 1
ATOM 1542 C C . GLU A 1 198 ? -12.192 5.025 13.471 1.00 60.12 198 GLU A C 1
ATOM 1544 O O . GLU A 1 198 ? -12.655 6.115 13.124 1.00 60.12 198 GLU A O 1
ATOM 1549 N N . SER A 1 199 ? -12.758 3.870 13.100 1.00 59.16 199 SER A N 1
ATOM 1550 C CA . SER A 1 199 ? -13.904 3.849 12.187 1.00 59.16 199 SER A CA 1
ATOM 1551 C C . SER A 1 199 ? -15.087 4.580 12.820 1.00 59.16 199 SER A C 1
ATOM 1553 O O . SER A 1 199 ? -15.389 4.405 14.006 1.00 59.16 199 SER A O 1
ATOM 1555 N N . GLU A 1 200 ? -15.815 5.364 12.022 1.00 59.03 200 GLU A N 1
ATOM 1556 C CA . GLU A 1 200 ? -17.089 5.955 12.454 1.00 59.03 200 GLU A CA 1
ATOM 1557 C C . GLU A 1 200 ? -18.078 4.869 12.920 1.00 59.03 200 GLU A C 1
ATOM 1559 O O . GLU A 1 200 ? -18.909 5.108 13.800 1.00 59.03 200 GLU A O 1
ATOM 1564 N N . GLN A 1 201 ? -17.934 3.641 12.399 1.00 57.56 201 GLN A N 1
ATOM 1565 C CA . GLN A 1 201 ? -18.680 2.473 12.855 1.00 57.56 201 GLN A CA 1
ATOM 1566 C C . GLN A 1 201 ? -18.422 2.136 14.332 1.00 57.56 201 GLN A C 1
ATOM 1568 O O . GLN A 1 201 ? -19.343 1.832 15.087 1.00 57.56 201 GLN A O 1
ATOM 1573 N N . PHE A 1 202 ? -17.179 2.230 14.788 1.00 59.72 202 PHE A N 1
ATOM 1574 C CA . PHE A 1 202 ? -16.856 1.961 16.184 1.00 59.72 202 PHE A CA 1
ATOM 1575 C C . PHE A 1 202 ? -17.333 3.090 17.113 1.00 59.72 202 PHE A C 1
ATOM 1577 O O . PHE A 1 202 ? -17.716 2.844 18.259 1.00 59.72 202 PHE A O 1
ATOM 1584 N N . GLN A 1 203 ? -17.396 4.324 16.607 1.00 61.66 203 GLN A N 1
ATOM 1585 C CA . GLN A 1 203 ? -17.878 5.490 17.352 1.00 61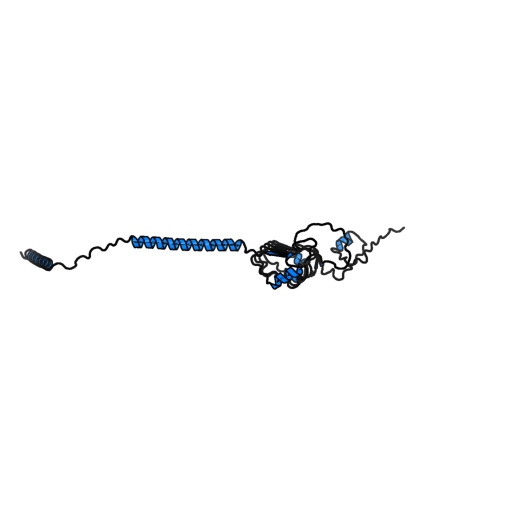.66 203 GLN A CA 1
ATOM 1586 C C . GLN A 1 203 ? -19.394 5.447 17.630 1.00 61.66 203 GLN A C 1
ATOM 1588 O O . GLN A 1 203 ? -19.802 5.720 18.766 1.00 61.66 203 GLN A O 1
ATOM 1593 N N . TRP A 1 204 ? -20.246 5.041 16.671 1.00 68.56 204 TRP A N 1
ATOM 1594 C CA . TRP A 1 204 ? -21.692 4.889 16.947 1.00 68.56 204 TRP A CA 1
ATOM 1595 C C . TRP A 1 204 ? -21.981 3.719 17.897 1.00 68.56 204 TRP A C 1
ATOM 1597 O O . TRP A 1 204 ? -22.863 3.815 18.751 1.00 68.56 204 TRP A O 1
ATOM 1607 N N . LEU A 1 205 ? -21.211 2.628 17.812 1.00 73.56 205 LEU A N 1
ATOM 1608 C CA . LEU A 1 205 ? -21.316 1.499 18.740 1.00 73.56 205 LEU A CA 1
ATOM 1609 C C . LEU A 1 205 ? -20.938 1.916 20.167 1.00 73.56 205 LEU A C 1
ATOM 1611 O O . LEU A 1 205 ? -21.716 1.683 21.094 1.00 73.56 205 LEU A O 1
ATOM 1615 N N . LYS A 1 206 ? -19.801 2.607 20.348 1.00 74.75 206 LYS A N 1
ATOM 1616 C CA . LYS A 1 206 ? -19.384 3.163 21.649 1.00 74.75 206 LYS A CA 1
ATOM 1617 C C . LYS A 1 206 ? -20.459 4.086 22.233 1.00 74.75 206 LYS A C 1
ATOM 1619 O O . LYS A 1 206 ? -20.850 3.915 23.386 1.00 74.75 206 LYS A O 1
ATOM 1624 N N . THR A 1 207 ? -20.974 5.030 21.445 1.00 80.00 207 THR A N 1
ATOM 1625 C CA . THR A 1 207 ? -22.009 5.974 21.909 1.00 80.00 207 THR A CA 1
ATOM 1626 C C . THR A 1 207 ? -23.333 5.284 22.236 1.00 80.00 207 THR A C 1
ATOM 1628 O O . THR A 1 207 ? -23.938 5.606 23.258 1.00 80.00 207 THR A O 1
ATOM 1631 N N . THR A 1 208 ? -23.750 4.282 21.457 1.00 85.75 208 THR A N 1
ATOM 1632 C CA . THR A 1 208 ? -24.973 3.505 21.731 1.00 85.75 208 THR A CA 1
ATOM 1633 C C . THR A 1 208 ? -24.845 2.691 23.020 1.00 85.75 208 THR A C 1
ATOM 1635 O O . THR A 1 208 ? -25.762 2.684 23.843 1.00 85.75 208 THR A O 1
ATOM 1638 N N . VAL A 1 209 ? -23.694 2.048 23.245 1.00 88.88 209 VAL A N 1
ATOM 1639 C CA . VAL A 1 209 ? -23.426 1.287 24.476 1.00 88.88 209 VAL A CA 1
ATOM 1640 C C . VAL A 1 209 ? -23.400 2.211 25.696 1.00 88.88 209 VAL A C 1
ATOM 1642 O O . VAL A 1 209 ? -24.036 1.906 26.705 1.00 88.88 209 VAL A O 1
ATOM 1645 N N . ILE A 1 210 ? -22.735 3.367 25.606 1.00 90.88 210 ILE A N 1
ATOM 1646 C CA . ILE A 1 210 ? -22.711 4.363 26.690 1.00 90.88 210 ILE A CA 1
ATOM 1647 C C . ILE A 1 210 ? -24.127 4.872 26.994 1.00 90.88 210 ILE A C 1
ATOM 1649 O O . ILE A 1 210 ? -24.523 4.924 28.160 1.00 90.88 210 ILE A O 1
ATOM 1653 N N . ALA A 1 211 ? -24.919 5.188 25.965 1.00 92.12 211 ALA A N 1
ATOM 1654 C CA . ALA A 1 211 ? -26.303 5.621 26.134 1.00 92.12 211 ALA A CA 1
ATOM 1655 C C . ALA A 1 211 ? -27.159 4.545 26.825 1.00 92.12 211 ALA A C 1
ATOM 1657 O O . ALA A 1 211 ? -27.896 4.853 27.763 1.00 92.12 211 ALA A O 1
ATOM 1658 N N . ALA A 1 212 ? -27.017 3.274 26.434 1.00 93.88 212 ALA A N 1
ATOM 1659 C CA . ALA A 1 212 ? -27.725 2.162 27.066 1.00 93.88 212 ALA A CA 1
ATOM 1660 C C . ALA A 1 212 ? -27.359 2.007 28.555 1.00 93.88 212 ALA A C 1
ATOM 1662 O O . ALA A 1 212 ? -28.244 1.833 29.396 1.00 93.88 212 ALA A O 1
ATOM 1663 N N . ILE A 1 213 ? -26.073 2.135 28.904 1.00 94.75 213 ILE A N 1
ATOM 1664 C CA . ILE A 1 213 ? -25.604 2.090 30.298 1.00 94.75 213 ILE A CA 1
ATOM 1665 C C . ILE A 1 213 ? -26.217 3.235 31.119 1.00 94.75 213 ILE A C 1
ATOM 1667 O O . ILE A 1 213 ? -26.692 3.002 32.234 1.00 94.75 213 ILE A O 1
ATOM 1671 N N . LEU A 1 214 ? -26.262 4.454 30.570 1.00 95.31 214 LEU A N 1
ATOM 1672 C CA . LEU A 1 214 ? -26.864 5.615 31.236 1.00 95.31 214 LEU A CA 1
ATOM 1673 C C . LEU A 1 214 ? -28.368 5.430 31.477 1.00 95.31 214 LEU A C 1
ATOM 1675 O O . LEU A 1 214 ? -28.852 5.728 32.570 1.00 95.31 214 LEU A O 1
ATOM 1679 N N . VAL A 1 215 ? -29.101 4.877 30.506 1.00 95.75 215 VAL A N 1
ATOM 1680 C CA . VAL A 1 215 ? -30.533 4.568 30.656 1.00 95.75 215 VAL A CA 1
ATOM 1681 C C . VAL A 1 215 ? -30.766 3.533 31.762 1.00 95.75 215 VAL A C 1
ATOM 1683 O O . VAL A 1 215 ? -31.651 3.715 32.601 1.00 95.75 215 VAL A O 1
ATOM 1686 N N . ILE A 1 216 ? -29.948 2.477 31.826 1.00 95.44 216 ILE A N 1
ATOM 1687 C CA . ILE A 1 216 ? -30.036 1.459 32.885 1.00 95.44 216 ILE A CA 1
ATOM 1688 C C . ILE A 1 216 ? -29.733 2.069 34.262 1.00 95.44 216 ILE A C 1
ATOM 1690 O O . ILE A 1 216 ? -30.440 1.783 35.233 1.00 95.44 216 ILE A O 1
ATOM 1694 N N . ALA A 1 217 ? -28.708 2.919 34.366 1.00 95.25 217 ALA A N 1
ATOM 1695 C CA . ALA A 1 217 ? -28.370 3.607 35.610 1.00 95.25 217 ALA A CA 1
ATOM 1696 C C . ALA A 1 217 ? -29.512 4.525 36.079 1.00 95.25 217 ALA A C 1
ATOM 1698 O O . ALA A 1 217 ? -29.883 4.500 37.256 1.00 95.25 217 ALA A O 1
ATOM 1699 N N . PHE A 1 218 ? -30.126 5.267 35.154 1.00 95.44 218 PHE A N 1
ATOM 1700 C CA . PHE A 1 218 ? -31.274 6.125 35.437 1.00 95.44 218 PHE A CA 1
ATOM 1701 C C . PHE A 1 218 ? -32.493 5.325 35.919 1.00 95.44 218 PHE A C 1
ATOM 1703 O O . PHE A 1 218 ? -33.103 5.679 36.928 1.00 95.44 218 PHE A O 1
ATOM 1710 N N . LEU A 1 219 ? -32.804 4.196 35.271 1.00 95.38 219 LEU A N 1
ATOM 1711 C CA . LEU A 1 219 ? -33.871 3.284 35.699 1.00 95.38 219 LEU A CA 1
ATOM 1712 C C . LEU A 1 219 ? -33.642 2.754 37.120 1.00 95.38 219 LEU A C 1
ATOM 1714 O O . LEU A 1 219 ? -34.570 2.750 37.931 1.00 95.38 219 LEU A O 1
ATOM 1718 N N . LYS A 1 220 ? -32.408 2.353 37.458 1.00 94.19 220 LYS A N 1
ATOM 1719 C CA . LYS A 1 220 ? -32.070 1.919 38.825 1.00 94.19 220 LYS A CA 1
ATOM 1720 C C . LYS A 1 220 ? -32.286 3.035 39.846 1.00 94.19 220 LYS A C 1
ATOM 1722 O O . LYS A 1 220 ? -32.811 2.771 40.928 1.00 94.19 220 LYS A O 1
ATOM 1727 N N . LEU A 1 221 ? -31.924 4.269 39.501 1.00 94.94 221 LEU A N 1
ATOM 1728 C CA . LEU A 1 221 ? -32.104 5.431 40.369 1.00 94.94 221 LEU A CA 1
ATOM 1729 C C . LEU A 1 221 ? -33.592 5.745 40.591 1.00 94.94 221 LEU A C 1
ATOM 1731 O O . LEU A 1 221 ? -34.005 5.997 41.721 1.00 94.94 221 LEU A O 1
ATOM 1735 N N . LEU A 1 222 ? -34.414 5.626 39.546 1.00 94.25 222 LEU A N 1
ATOM 1736 C CA . LEU A 1 222 ? -35.875 5.737 39.617 1.00 94.25 222 LEU A CA 1
ATOM 1737 C C . LEU A 1 222 ? -36.492 4.689 40.550 1.00 94.25 222 LEU A C 1
ATOM 1739 O O . LEU A 1 222 ? -37.294 5.030 41.418 1.00 94.25 222 LEU A O 1
ATOM 1743 N N . VAL A 1 223 ? -36.092 3.421 40.417 1.00 93.56 223 VAL A N 1
ATOM 1744 C CA . VAL A 1 223 ? -36.572 2.340 41.295 1.00 93.56 223 VAL A CA 1
ATOM 1745 C C . VAL A 1 223 ? -36.163 2.593 42.746 1.00 93.56 223 VAL A C 1
ATOM 1747 O O . VAL A 1 223 ? -36.996 2.460 43.644 1.00 93.56 223 VAL A O 1
ATOM 1750 N N . ALA A 1 224 ? -34.916 3.006 42.990 1.00 92.06 224 ALA A N 1
ATOM 1751 C CA . ALA A 1 224 ? -34.446 3.363 44.326 1.00 92.06 224 ALA A CA 1
ATOM 1752 C C . ALA A 1 224 ? -35.255 4.527 44.924 1.00 92.06 224 ALA A C 1
ATOM 1754 O O . ALA A 1 224 ? -35.645 4.466 46.091 1.00 92.06 224 ALA A O 1
ATOM 1755 N N . LEU A 1 225 ? -35.581 5.543 44.120 1.00 91.62 225 LEU A N 1
ATOM 1756 C CA . LEU A 1 225 ? -36.402 6.678 44.536 1.00 91.62 225 LEU A CA 1
ATOM 1757 C C . LEU A 1 225 ? -37.835 6.246 44.885 1.00 91.62 225 LEU A C 1
ATOM 1759 O O . LEU A 1 225 ? -38.352 6.622 45.935 1.00 91.62 225 LEU A O 1
ATOM 1763 N N . ILE A 1 226 ? -38.461 5.401 44.059 1.00 90.31 226 ILE A N 1
ATOM 1764 C CA . ILE A 1 226 ? -39.796 4.842 44.329 1.00 90.31 226 ILE A CA 1
ATOM 1765 C C . ILE A 1 226 ? -39.784 4.026 45.626 1.00 90.31 226 ILE A C 1
ATOM 1767 O O . ILE A 1 226 ? -40.689 4.164 46.453 1.00 90.31 226 ILE A O 1
ATOM 1771 N N . MET A 1 227 ? -38.758 3.196 45.832 1.00 88.25 227 MET A N 1
ATOM 1772 C CA . MET A 1 227 ? -38.587 2.413 47.059 1.00 88.25 227 MET A CA 1
ATOM 1773 C C . MET A 1 227 ? -38.391 3.312 48.282 1.00 88.25 227 MET A C 1
ATOM 1775 O O . MET A 1 227 ? -39.000 3.061 49.321 1.00 88.25 227 MET A O 1
ATOM 1779 N N . PHE A 1 228 ? -37.611 4.387 48.158 1.00 88.94 228 PHE A N 1
ATOM 1780 C CA . PHE A 1 228 ? -37.398 5.366 49.222 1.00 88.94 228 PHE A CA 1
ATOM 1781 C C . PHE A 1 228 ? -38.690 6.106 49.590 1.00 88.94 228 PHE A C 1
ATOM 1783 O O . PHE A 1 228 ? -39.038 6.191 50.770 1.00 88.94 228 PHE A O 1
ATOM 1790 N N . VAL A 1 229 ? -39.448 6.575 48.593 1.00 85.19 229 VAL A N 1
ATOM 1791 C CA . VAL A 1 229 ? -40.750 7.215 48.821 1.00 85.19 229 VAL A CA 1
ATOM 1792 C C . VAL A 1 229 ? -41.710 6.231 49.484 1.00 85.19 229 VAL A C 1
ATOM 1794 O O . VAL A 1 229 ? -42.284 6.576 50.511 1.00 85.19 229 VAL A O 1
ATOM 1797 N N . ARG A 1 230 ? -41.827 4.991 48.983 1.00 79.31 230 ARG A N 1
ATOM 1798 C CA . ARG A 1 230 ? -42.664 3.939 49.595 1.00 79.31 230 ARG A CA 1
ATOM 1799 C C . ARG A 1 230 ? -42.252 3.593 51.023 1.00 79.31 230 ARG A C 1
ATOM 1801 O O . ARG A 1 230 ? -43.109 3.285 51.846 1.00 79.31 230 ARG A O 1
ATOM 1808 N N . HIS A 1 231 ? -40.957 3.611 51.326 1.00 73.44 231 HIS A N 1
ATOM 1809 C CA . HIS A 1 231 ? -40.470 3.359 52.677 1.00 73.44 231 HIS A CA 1
ATOM 1810 C C . HIS A 1 231 ? -40.868 4.491 53.630 1.00 73.44 231 HIS A C 1
ATOM 1812 O O . HIS A 1 231 ? -41.335 4.225 54.735 1.00 73.44 231 HIS A O 1
ATOM 1818 N N . LYS A 1 232 ? -40.757 5.746 53.176 1.00 71.25 232 LYS A N 1
ATOM 1819 C CA . LYS A 1 232 ? -41.114 6.931 53.964 1.00 71.25 232 LYS A CA 1
ATOM 1820 C C . LYS A 1 232 ? -42.627 7.113 54.121 1.00 71.25 232 LYS A C 1
ATOM 1822 O O . LYS A 1 232 ? -43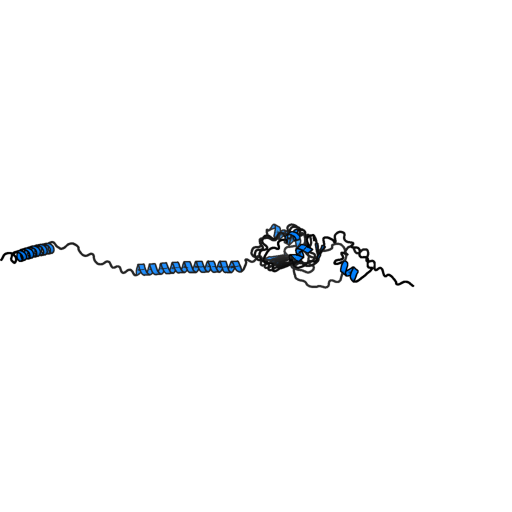.069 7.624 55.144 1.00 71.25 232 LYS A O 1
ATOM 1827 N N . THR A 1 233 ? -43.420 6.686 53.139 1.00 58.84 233 THR A N 1
ATOM 1828 C CA . THR A 1 233 ? -44.888 6.770 53.175 1.00 58.84 233 THR A CA 1
ATOM 1829 C C . THR A 1 233 ? -45.562 5.557 53.797 1.00 58.84 233 THR A C 1
ATOM 1831 O O . THR A 1 233 ? -46.789 5.536 53.830 1.00 58.84 233 THR A O 1
ATOM 1834 N N . ARG A 1 234 ? -44.829 4.573 54.345 1.00 51.03 234 ARG A N 1
ATOM 1835 C CA . ARG A 1 234 ? -45.455 3.598 55.249 1.00 51.03 234 ARG A CA 1
ATOM 1836 C C . ARG A 1 234 ? -45.996 4.368 56.458 1.00 51.03 234 ARG A C 1
ATOM 1838 O O . ARG A 1 234 ? -45.188 4.832 57.265 1.00 51.03 234 ARG A O 1
ATOM 1845 N N . PRO A 1 235 ? -47.327 4.508 56.624 1.00 49.00 235 PRO A N 1
ATOM 1846 C CA . PRO A 1 235 ? -47.850 5.035 57.866 1.00 49.00 235 PRO A CA 1
ATOM 1847 C C . PRO A 1 235 ? -47.367 4.096 58.965 1.00 49.00 235 PRO A C 1
ATOM 1849 O O . PRO A 1 235 ? -47.458 2.873 58.840 1.00 49.00 235 PRO A O 1
ATOM 1852 N N . SER A 1 236 ? -46.818 4.665 60.034 1.00 50.56 236 SER A N 1
ATOM 1853 C CA . SER A 1 236 ? -46.586 3.945 61.278 1.00 50.56 236 SER A CA 1
ATOM 1854 C C . SER A 1 236 ? -47.948 3.532 61.845 1.00 50.56 236 SER A C 1
ATOM 1856 O O . SER A 1 236 ? -48.424 4.105 62.821 1.00 50.56 236 SER A O 1
ATOM 1858 N N . SER A 1 237 ? -48.593 2.528 61.255 1.00 48.66 237 SER A N 1
ATOM 1859 C CA . SER A 1 237 ? -49.756 1.855 61.814 1.00 48.66 237 SER A CA 1
ATOM 1860 C C . SER A 1 237 ? -49.280 0.927 62.931 1.00 48.66 237 SER A C 1
ATOM 1862 O O . SER A 1 237 ? -49.431 -0.293 62.883 1.00 48.66 237 SER A O 1
ATOM 1864 N N . LYS A 1 238 ? -48.668 1.519 63.960 1.00 49.78 238 LYS A N 1
ATOM 1865 C CA . LYS A 1 238 ? -48.659 0.943 65.297 1.00 49.78 238 LYS A CA 1
ATOM 1866 C C . LYS A 1 238 ? -50.086 1.092 65.810 1.00 49.78 238 LYS A C 1
ATOM 1868 O O . LYS A 1 238 ? -50.412 2.068 66.477 1.00 49.78 238 LYS A O 1
ATOM 1873 N N . LEU A 1 239 ? -50.948 0.145 65.445 1.00 56.00 239 LEU A N 1
ATOM 1874 C CA . LEU A 1 239 ? -52.177 -0.075 66.198 1.00 56.00 239 LEU A CA 1
ATOM 1875 C C . LEU A 1 239 ? -51.776 -0.254 67.675 1.00 56.00 239 LEU A C 1
ATOM 1877 O O . LEU A 1 239 ? -50.805 -0.975 67.947 1.00 56.00 239 LEU A O 1
ATOM 1881 N N . PRO A 1 240 ? -52.448 0.415 68.629 1.00 50.94 240 PRO A N 1
ATOM 1882 C CA . PRO A 1 240 ? -52.155 0.217 70.039 1.00 50.94 240 PRO A CA 1
ATOM 1883 C C . PRO A 1 240 ? -52.354 -1.263 70.375 1.00 50.94 240 PRO A C 1
ATOM 1885 O O . PRO A 1 240 ? -53.362 -1.867 70.005 1.00 50.94 240 PRO A O 1
ATOM 1888 N N . ARG A 1 241 ? -51.367 -1.870 71.046 1.00 50.38 241 ARG A N 1
ATOM 1889 C CA . ARG A 1 241 ? -51.486 -3.246 71.539 1.00 50.38 241 ARG A CA 1
ATOM 1890 C C . ARG A 1 241 ? -52.702 -3.317 72.455 1.00 50.38 241 ARG A C 1
ATOM 1892 O O . ARG A 1 241 ? -52.736 -2.651 73.487 1.00 50.38 241 ARG A O 1
ATOM 1899 N N . VAL A 1 242 ? -53.676 -4.137 72.073 1.00 57.12 242 VAL A N 1
ATOM 1900 C CA . VAL A 1 242 ? -54.829 -4.468 72.909 1.00 57.12 242 VAL A CA 1
ATOM 1901 C C . VAL A 1 242 ? -54.304 -5.037 74.236 1.00 57.12 242 VAL A C 1
ATOM 1903 O O . VAL A 1 242 ? -53.460 -5.940 74.210 1.00 57.12 242 VAL A O 1
ATOM 1906 N N . PRO A 1 243 ? -54.734 -4.533 75.404 1.00 55.09 243 PRO A N 1
ATOM 1907 C CA . PRO A 1 243 ? -54.332 -5.116 76.674 1.00 55.09 243 PRO A CA 1
ATOM 1908 C C . PRO A 1 243 ? -55.014 -6.483 76.834 1.00 55.09 243 PRO A C 1
ATOM 1910 O O . PRO A 1 243 ? -56.168 -6.573 77.238 1.00 55.09 243 PRO A O 1
ATOM 1913 N N . CYS A 1 244 ? -54.289 -7.571 76.553 1.00 55.22 244 CYS A N 1
ATOM 1914 C CA . CYS A 1 244 ? -54.746 -8.960 76.734 1.00 55.22 244 CYS A CA 1
ATOM 1915 C C . CYS A 1 244 ? -54.882 -9.392 78.210 1.00 55.22 244 CYS A C 1
ATOM 1917 O O . CYS A 1 244 ? -54.710 -10.565 78.538 1.00 55.22 244 CYS A O 1
ATOM 1919 N N . LYS A 1 245 ? -55.165 -8.468 79.130 1.00 61.88 245 LYS A N 1
ATOM 1920 C CA . LYS A 1 245 ? -55.440 -8.792 80.531 1.00 61.88 245 LYS A CA 1
ATOM 1921 C C . LYS A 1 245 ? -56.712 -8.081 80.963 1.00 61.88 245 LYS A C 1
ATOM 1923 O O . LYS A 1 245 ? -56.687 -6.918 81.354 1.00 61.88 245 LYS A O 1
ATOM 1928 N N . LEU A 1 246 ? -57.825 -8.811 80.895 1.00 63.25 246 LEU A N 1
ATOM 1929 C CA . LEU A 1 246 ? -59.042 -8.461 81.622 1.00 63.25 246 LEU A CA 1
ATOM 1930 C C . LEU A 1 246 ? -58.689 -8.277 83.103 1.00 63.25 246 LEU A C 1
ATOM 1932 O O . LEU A 1 246 ? -57.979 -9.098 83.687 1.00 63.25 246 LEU A O 1
ATOM 1936 N N . SER A 1 247 ? -59.164 -7.188 83.705 1.00 71.50 247 SER A N 1
ATOM 1937 C CA . SER A 1 247 ? -58.962 -6.949 85.134 1.00 71.50 247 SER A CA 1
ATOM 1938 C C . SER A 1 247 ? -59.615 -8.072 85.951 1.00 71.50 247 SER A C 1
ATOM 1940 O O . SER A 1 247 ? -60.618 -8.652 85.524 1.00 71.50 247 SER A O 1
ATOM 1942 N N . LYS A 1 248 ? -59.095 -8.359 87.152 1.00 73.44 248 LYS A N 1
ATOM 1943 C CA . LYS A 1 248 ? -59.668 -9.387 88.044 1.00 73.44 248 LYS A CA 1
ATOM 1944 C C . LYS A 1 248 ? -61.166 -9.166 88.312 1.00 73.44 248 LYS A C 1
ATOM 1946 O O . LYS A 1 248 ? -61.909 -10.133 88.433 1.00 73.44 248 LYS A O 1
ATOM 1951 N N . LYS A 1 249 ? -61.624 -7.905 88.333 1.00 73.75 249 LYS A N 1
ATOM 1952 C CA . LYS A 1 249 ? -63.052 -7.561 88.453 1.00 73.75 249 LYS A CA 1
ATOM 1953 C C . LYS A 1 249 ? -63.854 -8.002 87.230 1.00 73.75 249 LYS A C 1
ATOM 1955 O O . LYS A 1 249 ? -64.907 -8.605 87.378 1.00 73.75 249 LYS A O 1
ATOM 1960 N N . SER A 1 250 ? -63.339 -7.750 86.030 1.00 74.31 250 SER A N 1
ATOM 1961 C CA . SER A 1 250 ? -63.990 -8.136 84.773 1.00 74.31 250 SER A CA 1
ATOM 1962 C C . SER A 1 250 ? -64.096 -9.660 84.632 1.00 74.31 250 SER A C 1
ATOM 1964 O O . SER A 1 250 ? -65.107 -10.168 84.162 1.00 74.31 250 SER A O 1
ATOM 1966 N N . GLN A 1 251 ? -63.072 -10.394 85.084 1.00 76.50 251 GLN A N 1
ATOM 1967 C CA . GLN A 1 251 ? -63.093 -11.860 85.116 1.00 76.50 251 GLN A CA 1
ATOM 1968 C C . GLN A 1 251 ? -64.123 -12.405 86.115 1.00 76.50 251 GLN A C 1
ATOM 1970 O O . GLN A 1 251 ? -64.801 -13.381 85.806 1.00 76.50 251 GLN A O 1
ATOM 1975 N N . ALA A 1 252 ? -64.274 -11.764 87.279 1.00 77.38 252 ALA A N 1
ATOM 1976 C CA . ALA A 1 252 ? -65.266 -12.160 88.276 1.00 77.38 252 ALA A CA 1
ATOM 1977 C C . ALA A 1 252 ? -66.705 -11.993 87.758 1.00 77.38 252 ALA A C 1
ATOM 1979 O O . ALA A 1 252 ? -67.502 -12.916 87.896 1.00 77.38 252 ALA A O 1
ATOM 1980 N N . VAL A 1 253 ? -67.007 -10.877 87.082 1.00 78.50 253 VAL A N 1
ATOM 1981 C CA . VAL A 1 253 ? -68.335 -10.634 86.487 1.00 78.50 253 VAL A CA 1
ATOM 1982 C C . VAL A 1 253 ? -68.661 -11.666 85.402 1.00 78.50 253 VAL A C 1
ATOM 1984 O O . VAL A 1 253 ? -69.772 -12.186 85.363 1.00 78.50 253 VAL A O 1
ATOM 1987 N N . LEU A 1 254 ? -67.694 -12.022 84.548 1.00 75.06 254 LEU A N 1
ATOM 1988 C CA . LEU A 1 254 ? -67.896 -13.054 83.521 1.00 75.06 254 LEU A CA 1
ATOM 1989 C C . LEU A 1 254 ? -68.122 -14.449 84.125 1.00 75.06 254 LEU A C 1
ATOM 1991 O O . LEU A 1 254 ? -68.968 -15.200 83.640 1.00 75.06 254 LEU A O 1
ATOM 1995 N N . LEU A 1 255 ? -67.411 -14.788 85.204 1.00 76.56 255 LEU A N 1
ATOM 1996 C CA . LEU A 1 255 ? -67.636 -16.027 85.952 1.00 76.56 255 LEU A CA 1
ATOM 1997 C C . LEU A 1 255 ? -69.030 -16.062 86.587 1.00 76.56 255 LEU A C 1
ATOM 1999 O O . LEU A 1 255 ? -69.696 -17.096 86.542 1.00 76.56 255 LEU A O 1
ATOM 2003 N N . GLU A 1 256 ? -69.491 -14.944 87.137 1.00 77.12 256 GLU A N 1
ATOM 2004 C CA . GLU A 1 256 ? -70.814 -14.835 87.748 1.00 77.12 256 GLU A CA 1
ATOM 2005 C C . GLU A 1 256 ? -71.934 -14.946 86.703 1.00 77.12 256 GLU A C 1
ATOM 2007 O O . GLU A 1 256 ? -72.860 -15.740 86.871 1.00 77.12 256 GLU A O 1
ATOM 2012 N N . MET A 1 257 ? -71.791 -14.272 85.557 1.00 71.56 257 MET A N 1
ATOM 2013 C CA . MET A 1 257 ? -72.730 -14.397 84.437 1.00 71.56 257 MET A CA 1
ATOM 2014 C C . MET A 1 257 ? -72.770 -15.814 83.853 1.00 71.56 257 MET A C 1
ATOM 2016 O O . MET A 1 257 ? -73.846 -16.301 83.506 1.00 71.56 257 MET A O 1
ATOM 2020 N N . SER A 1 258 ? -71.632 -16.518 83.803 1.00 72.88 258 SER A N 1
ATOM 2021 C CA . SER A 1 258 ? -71.607 -17.916 83.350 1.00 72.88 258 SER A CA 1
ATOM 2022 C C . SER A 1 258 ? -72.420 -18.839 84.270 1.00 72.88 258 SER A C 1
ATOM 2024 O O . SER A 1 258 ? -73.176 -19.679 83.778 1.00 72.88 258 SER A O 1
ATOM 2026 N N . LYS A 1 259 ? -72.362 -18.624 85.593 1.00 70.00 259 LYS A N 1
ATOM 2027 C CA . LYS A 1 259 ? -73.122 -19.403 86.585 1.00 70.00 259 LYS A CA 1
ATOM 2028 C C . LYS A 1 259 ? -74.623 -19.130 86.516 1.00 70.00 259 LYS A C 1
ATOM 2030 O O . LYS A 1 259 ? -75.410 -20.064 86.630 1.00 70.00 259 LYS A O 1
ATOM 2035 N N . VAL A 1 260 ? -75.017 -17.876 86.288 1.00 70.12 260 VAL A N 1
ATOM 2036 C CA . VAL A 1 260 ? -76.429 -17.504 86.096 1.00 70.12 260 VAL A CA 1
ATOM 2037 C C . VAL A 1 260 ? -76.984 -18.093 84.793 1.00 70.12 260 VAL A C 1
ATOM 2039 O O . VAL A 1 260 ? -78.114 -18.571 84.772 1.00 70.12 260 VAL A O 1
ATOM 2042 N N . SER A 1 261 ? -76.184 -18.149 83.721 1.00 59.47 261 SER A N 1
ATOM 2043 C CA . SER A 1 261 ? -76.619 -18.786 82.467 1.00 59.47 261 SER A CA 1
ATOM 2044 C C . SER A 1 261 ? -76.854 -20.296 82.618 1.00 59.47 261 SER A C 1
ATOM 2046 O O . SER A 1 261 ? -77.795 -20.832 82.040 1.00 59.47 261 SER A O 1
ATOM 2048 N N . GLN A 1 262 ? -76.055 -20.974 83.452 1.00 59.12 262 GLN A N 1
ATOM 2049 C CA . GLN A 1 262 ? -76.210 -22.406 83.721 1.00 59.12 262 GLN A CA 1
ATOM 2050 C C . GLN A 1 262 ? -77.406 -22.716 84.634 1.00 59.12 262 GLN A C 1
ATOM 2052 O O . GLN A 1 262 ? -78.039 -23.754 84.458 1.00 59.12 262 GLN A O 1
ATOM 2057 N N . SER A 1 263 ? -77.760 -21.831 85.575 1.00 57.41 263 SER A N 1
ATOM 2058 C CA . SER A 1 263 ? -78.925 -22.043 86.449 1.00 57.41 263 SER A CA 1
ATOM 2059 C C . SER A 1 263 ? -80.263 -21.746 85.766 1.00 57.41 263 SER A C 1
ATOM 2061 O O . SER A 1 263 ? -81.264 -22.373 86.109 1.00 57.41 263 SER A O 1
ATOM 2063 N N . LEU A 1 264 ? -80.285 -20.844 84.778 1.00 55.66 264 LEU A N 1
ATOM 2064 C CA . LEU A 1 264 ? -81.465 -20.594 83.942 1.00 55.66 264 LEU A CA 1
ATOM 2065 C C . LEU A 1 264 ? -81.708 -21.735 82.943 1.00 55.66 264 LEU A C 1
ATOM 2067 O O . LEU A 1 264 ? -82.848 -22.148 82.772 1.00 55.66 264 LEU A O 1
ATOM 2071 N N . PHE A 1 265 ? -80.654 -22.329 82.373 1.00 54.16 265 PHE A N 1
ATOM 2072 C CA . PHE A 1 265 ? -80.801 -23.455 81.438 1.00 54.16 265 PHE A CA 1
ATOM 2073 C C . PHE A 1 265 ? -81.331 -24.749 82.082 1.00 54.16 265 PHE A C 1
ATOM 2075 O O . PHE A 1 265 ? -81.967 -25.549 81.402 1.00 54.16 265 PHE A O 1
ATOM 2082 N N . PHE A 1 266 ? -81.097 -24.969 83.381 1.00 52.97 266 PHE A N 1
ATOM 2083 C CA . PHE A 1 266 ? -81.570 -26.174 84.078 1.00 52.97 266 PHE A CA 1
ATOM 2084 C C . PHE A 1 266 ? -83.006 -26.075 84.610 1.00 52.97 266 PHE A C 1
ATOM 2086 O O . PHE A 1 266 ? -83.600 -27.107 84.914 1.00 52.97 266 PHE A O 1
ATOM 2093 N N . LYS A 1 267 ? -83.579 -24.869 84.717 1.00 51.12 267 LYS A N 1
ATOM 2094 C CA . LYS A 1 267 ? -84.947 -24.684 85.229 1.00 51.12 267 LYS A CA 1
ATOM 2095 C C . LYS A 1 267 ? -86.033 -24.939 84.180 1.00 51.12 267 LYS A C 1
ATOM 2097 O O . LYS A 1 267 ? -87.133 -25.311 84.563 1.00 51.12 267 LYS A O 1
ATOM 2102 N N . ASP A 1 268 ? -85.696 -24.835 82.895 1.00 51.94 268 ASP A N 1
ATOM 2103 C CA . ASP A 1 268 ? -86.646 -25.022 81.788 1.00 51.94 268 ASP A CA 1
ATOM 2104 C C . ASP A 1 268 ? -86.627 -26.441 81.181 1.00 51.94 268 ASP A C 1
ATOM 2106 O O . ASP A 1 268 ? -87.417 -26.737 80.292 1.00 51.94 268 ASP A O 1
ATOM 2110 N N . TYR A 1 269 ? -85.748 -27.338 81.652 1.00 48.81 269 TYR A N 1
ATOM 2111 C CA . TYR A 1 269 ? -85.621 -28.710 81.122 1.00 48.81 269 TYR A CA 1
ATOM 2112 C C . TYR A 1 269 ? -86.205 -29.814 82.024 1.00 48.81 269 TYR A C 1
ATOM 2114 O O . TYR A 1 269 ? -86.238 -30.972 81.613 1.00 48.81 269 TYR A O 1
ATOM 2122 N N . PHE A 1 270 ? -86.675 -29.482 83.232 1.00 52.06 270 PHE A N 1
ATOM 2123 C CA . PHE A 1 270 ? -87.299 -30.434 84.166 1.00 52.06 270 PHE A CA 1
ATOM 2124 C C . PHE A 1 270 ? -88.552 -29.840 84.839 1.00 52.06 270 PHE A C 1
ATOM 2126 O O . PHE A 1 270 ? -88.621 -29.705 86.063 1.00 52.06 270 PHE A O 1
ATOM 2133 N N . SER A 1 271 ? -89.556 -29.471 84.042 1.00 45.38 271 SER A N 1
ATOM 2134 C CA . SER A 1 271 ? -90.948 -29.272 84.483 1.00 45.38 271 SER A CA 1
ATOM 2135 C C . SER A 1 271 ? -91.906 -29.830 83.444 1.00 45.38 271 SER A C 1
ATOM 2137 O O . SER A 1 271 ? -91.631 -29.628 82.242 1.00 45.38 271 SER A O 1
#

Foldseek 3Di:
DDDDPPAPAPPDDLPDDDPPVVVVCVVDPPHDDDHNHPDSVQEEEADEDDPVVLVVNLRHQEYEEEHEDPDAAADDPSLLSLCSHQEYQAAYAHYQYEHCAAPCSQQNHAEFHHDDPPDDPPPDDDPPPQPLDARYHHEQYENHQEDHNPNHQAFDDPNHQARHEHENHQNYDDDPVRVVRVQNRLVHPSNYHHYRDHHVVVVVVVVVVVVVVVVVVVVVVVVVVVVVVVVVPPPPPPPPPDPPDDPPVRVVVVVVVVVVVVVVVVVVPPD

Organism: Heligmosomoides polygyrus (NCBI:txid6339)

pLDDT: mean 77.24, std 19.61, range [35.38, 98.06]

Radius of gyration: 45.26 Å; chains: 1; bounding box: 114×51×150 Å

InterPro domains:
  IPR000494 Receptor L-domain [PF01030] (60-180)
  IPR036941 Receptor L-domain superfamily [G3DSA:3.80.20.20] (39-204)
  IPR053079 SPS2 domain-containing protein [PTHR21662] (26-178)

Sequence (271 aa):
MSAYEVSSDVRNNSQLCVKHRHLLYEKFPGIEIYDNKLDCELQCEGGSISWEYLNMTSDCEVRIGDVFIKNLKGKPSNIGVLRKTKFIEGRLVIENNQGLGDFNAFESLEGVGKPKVEGFLQKRVMVFCAGSEPAVEVVKNNDLTALRMPNLKWVSKEGAAVRVRIMNNAELSLSDEEIERIEKAAGGSSHVQITITESEQFQWLKTTVIAAILVIAFLKLLVALIMFVRHKTRPSSKLPRVPCKLSKKSQAVLLEMSKVSQSLFFKDYFS

Secondary structure (DSSP, 8-state):
-------------TT---TTHHHHHHHSTT------STT-TTEEEEEE--HHHHHHTTT-SEEEEEEEEES-SS--TTGGGGGG--EESS-EEEES-SS-EEE-TTTT--EEE----TTS------------S-SEEEES-SSEEEE--TT--EEE-TT-S-SEEEES-TT----HHHHHHHHHHHTSGGGEEEE-PPPHHHHHHHHHHHHHHHHHHHHHHHHHHHHHHHHHTS----PPPP-----HHHHHHHHHHHHHHHHHHHHSS--